Protein AF-A0A944XKQ4-F1 (afdb_monomer_lite)

Foldseek 3Di:
DPDPPDDDPDRQWDADPQAIAGNVVRDGQGQQNVCVVVVHDGPVVVVVVVPDPPPPPPDQQFAFLLLLLLCLQFPNLLLSLLRRQCSNVPNAAFDKDFLVRSQVSCVVLQHHSVSSVQNVLQLCLHHPPPDDGPDPLSNQLSVLSCVFAFPQDPPPPPPDDDPDDDRTTMTTHGGSVSSCVSSVHPDGDGDDQDSNLSNDSLSVLLSSLLVVCVVPPDDDDLCVSQSSSNHHSVSNVVSCVVNVPDDDDDDDDDDDDPVNVVPPDPDCPPLDPDPDFDQDPVRDTDDHDDDPPVVVLPPLDDPPDPDDDDDDDDDDDDPVSVLVSVLVVVVVVPDDPVVSVVSSVVVVVVVVVD

Structure (mmCIF, N/CA/C/O backbone):
data_AF-A0A944XKQ4-F1
#
_entry.id   AF-A0A944XKQ4-F1
#
loop_
_atom_site.group_PDB
_atom_site.id
_atom_site.type_symbol
_atom_site.label_atom_id
_atom_site.label_alt_id
_atom_site.label_comp_id
_atom_site.label_asym_id
_atom_site.label_entity_id
_atom_site.label_seq_id
_atom_site.pdbx_PDB_ins_code
_atom_site.Cartn_x
_atom_site.Cartn_y
_atom_site.Cartn_z
_atom_site.occupancy
_atom_site.B_iso_or_equiv
_atom_site.auth_seq_id
_atom_site.auth_comp_id
_atom_site.auth_asym_id
_atom_site.auth_atom_id
_atom_site.pdbx_PDB_model_num
ATOM 1 N N . MET A 1 1 ? 2.747 -20.332 40.626 1.00 77.06 1 MET A N 1
ATOM 2 C CA . MET A 1 1 ? 3.403 -21.456 39.910 1.00 77.06 1 MET A CA 1
ATOM 3 C C . MET A 1 1 ? 4.192 -22.291 40.906 1.00 77.06 1 MET A C 1
ATOM 5 O O . MET A 1 1 ? 4.400 -21.811 42.014 1.00 77.06 1 MET A O 1
ATOM 9 N N . LEU A 1 2 ? 4.541 -23.536 40.576 1.00 84.69 2 LEU A N 1
ATOM 10 C CA . LEU A 1 2 ? 5.411 -24.353 41.435 1.00 84.69 2 LEU A CA 1
ATOM 11 C C . LEU A 1 2 ? 6.843 -23.809 41.364 1.00 84.69 2 LEU A C 1
ATOM 13 O O . LEU A 1 2 ? 7.237 -23.276 40.321 1.00 84.69 2 LEU A O 1
ATOM 17 N N . CYS A 1 3 ? 7.592 -23.895 42.460 1.00 81.56 3 CYS A N 1
ATOM 18 C CA . CYS A 1 3 ? 9.012 -23.586 42.425 1.00 81.56 3 CYS A CA 1
ATOM 19 C C . CYS A 1 3 ? 9.760 -24.706 41.692 1.00 81.56 3 CYS A C 1
ATOM 21 O O . CYS A 1 3 ? 9.413 -25.874 41.813 1.00 81.56 3 CYS A O 1
ATOM 23 N N . VAL A 1 4 ? 10.789 -24.354 40.922 1.00 82.25 4 VAL A N 1
ATOM 24 C CA . VAL A 1 4 ? 11.604 -25.330 40.172 1.00 82.25 4 VAL A CA 1
ATOM 25 C C . VAL A 1 4 ? 12.734 -25.905 41.043 1.00 82.25 4 VAL A C 1
ATOM 27 O O . VAL A 1 4 ? 13.377 -26.879 40.674 1.00 82.25 4 VAL A O 1
ATOM 30 N N . PHE A 1 5 ? 12.972 -25.311 42.216 1.00 82.56 5 PHE A N 1
ATOM 31 C CA . PHE A 1 5 ? 14.119 -25.612 43.078 1.00 82.56 5 PHE A CA 1
ATOM 32 C C . PHE A 1 5 ? 13.788 -26.459 44.306 1.00 82.56 5 PHE A C 1
ATOM 34 O O . PHE A 1 5 ? 14.680 -26.789 45.083 1.00 82.56 5 PHE A O 1
ATOM 41 N N . HIS A 1 6 ? 12.521 -26.810 44.496 1.00 80.25 6 HIS A N 1
ATOM 42 C CA . HIS A 1 6 ? 12.088 -27.781 45.490 1.00 80.25 6 HIS A CA 1
ATOM 43 C C . HIS A 1 6 ? 10.754 -28.382 45.067 1.00 80.25 6 HIS A C 1
ATOM 45 O O . HIS A 1 6 ? 9.985 -27.753 44.340 1.00 80.25 6 HIS A O 1
ATOM 51 N N . ASP A 1 7 ? 10.479 -29.591 45.543 1.00 78.50 7 ASP A N 1
ATOM 52 C CA . ASP A 1 7 ? 9.210 -30.246 45.268 1.00 78.50 7 ASP A CA 1
ATOM 53 C C . ASP A 1 7 ? 8.077 -29.550 46.017 1.00 78.50 7 ASP A C 1
ATOM 55 O O . ASP A 1 7 ? 8.027 -29.515 47.248 1.00 78.50 7 ASP A O 1
ATOM 59 N N . ASP A 1 8 ? 7.149 -29.001 45.239 1.00 77.56 8 ASP A N 1
ATOM 60 C CA . ASP A 1 8 ? 5.943 -28.367 45.733 1.00 77.56 8 ASP A CA 1
ATOM 61 C C . ASP A 1 8 ? 4.698 -29.112 45.274 1.00 77.56 8 ASP A C 1
ATOM 63 O O . ASP A 1 8 ? 4.504 -29.402 44.095 1.00 77.56 8 ASP A O 1
ATOM 67 N N . HIS A 1 9 ? 3.771 -29.307 46.207 1.00 76.88 9 HIS A N 1
ATOM 68 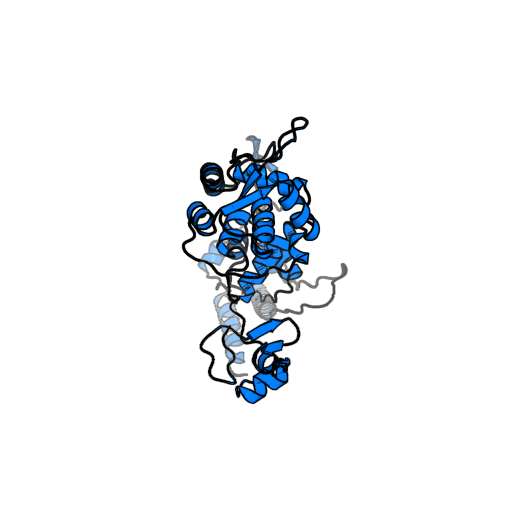C CA . HIS A 1 9 ? 2.425 -29.794 45.901 1.00 76.88 9 HIS A CA 1
ATOM 69 C C . HIS A 1 9 ? 1.413 -28.656 45.694 1.00 76.88 9 HIS A C 1
ATOM 71 O O . HIS A 1 9 ? 0.258 -28.908 45.347 1.00 76.88 9 HIS A O 1
ATOM 77 N N . ARG A 1 10 ? 1.810 -27.396 45.931 1.00 79.44 10 ARG A N 1
ATOM 78 C CA . ARG A 1 10 ? 0.966 -26.202 45.766 1.00 79.44 10 ARG A CA 1
ATOM 79 C C . ARG A 1 10 ? 1.769 -25.034 45.188 1.00 79.44 10 ARG A C 1
ATOM 81 O O . ARG A 1 10 ? 2.961 -24.941 45.456 1.00 79.44 10 ARG A O 1
ATOM 88 N N . PRO A 1 11 ? 1.142 -24.116 44.430 1.00 83.69 11 PRO A N 1
ATOM 89 C CA . PRO A 1 11 ? 1.844 -22.983 43.837 1.00 83.69 11 PRO A CA 1
ATOM 90 C C . PRO A 1 11 ? 2.462 -22.084 44.916 1.00 83.69 11 PRO A C 1
ATOM 92 O O . PRO A 1 11 ? 1.739 -21.447 45.677 1.00 83.69 11 PRO A O 1
ATOM 95 N N . SER A 1 12 ? 3.788 -22.022 44.952 1.00 86.19 12 SER A N 1
ATOM 96 C CA . SER A 1 12 ? 4.588 -21.311 45.956 1.00 86.19 12 SER A CA 1
ATOM 97 C C . SER A 1 12 ? 5.411 -20.162 45.369 1.00 86.19 12 SER A C 1
ATOM 99 O O . SER A 1 12 ? 5.961 -19.359 46.115 1.00 86.19 12 SER A O 1
ATOM 101 N N . ALA A 1 13 ? 5.517 -20.075 44.042 1.00 86.81 13 ALA A N 1
ATOM 102 C CA . ALA A 1 13 ? 6.374 -19.120 43.358 1.00 86.81 13 ALA A CA 1
ATOM 103 C C . ALA A 1 13 ? 5.573 -18.126 42.505 1.00 86.81 13 ALA A C 1
ATOM 105 O O . ALA A 1 13 ? 4.540 -18.470 41.910 1.00 86.81 13 ALA A O 1
ATOM 106 N N . ALA A 1 14 ? 6.087 -16.900 42.432 1.00 85.44 14 ALA A N 1
ATOM 107 C CA . ALA A 1 14 ? 5.554 -15.778 41.675 1.00 85.44 14 ALA A CA 1
ATOM 108 C C . ALA A 1 14 ? 6.638 -15.183 40.765 1.00 85.44 14 ALA A C 1
ATOM 110 O O . ALA A 1 14 ? 7.785 -15.011 41.174 1.00 85.44 14 ALA A O 1
ATOM 111 N N . LEU A 1 15 ? 6.268 -14.848 39.529 1.00 85.81 15 LEU A N 1
ATOM 112 C CA . LEU A 1 15 ? 7.143 -14.141 38.595 1.00 85.81 15 LEU A CA 1
ATOM 113 C C . LEU A 1 15 ? 6.900 -12.639 38.693 1.00 85.81 15 LEU A C 1
ATOM 115 O O . LEU A 1 15 ? 5.759 -12.183 38.630 1.00 85.81 15 LEU A O 1
ATOM 119 N N . GLY A 1 16 ? 7.980 -11.877 38.806 1.00 78.31 16 GLY A N 1
ATOM 120 C CA . GLY A 1 16 ? 7.970 -10.421 38.771 1.00 78.31 16 GLY A CA 1
ATOM 121 C C . GLY A 1 16 ? 9.004 -9.875 37.792 1.00 78.31 16 GLY A C 1
ATOM 122 O O . GLY A 1 16 ? 9.788 -10.613 37.201 1.00 78.31 16 GLY A O 1
ATOM 123 N N . GLN A 1 17 ? 9.047 -8.549 37.645 1.00 74.06 17 GLN A N 1
ATOM 124 C CA . GLN A 1 17 ? 10.001 -7.889 36.742 1.00 74.06 17 GLN A CA 1
ATOM 125 C C . GLN A 1 17 ? 11.467 -8.195 37.087 1.00 74.06 17 GLN A C 1
ATOM 127 O O . GLN A 1 17 ? 12.302 -8.271 36.191 1.00 74.06 17 GLN A O 1
ATOM 132 N N . ALA A 1 18 ? 11.777 -8.407 38.368 1.00 72.75 18 ALA A N 1
ATOM 133 C CA . ALA A 1 18 ? 13.134 -8.676 38.837 1.00 72.75 18 ALA A CA 1
ATOM 134 C C . ALA A 1 18 ? 13.543 -10.164 38.789 1.00 72.75 18 ALA A C 1
ATOM 136 O O . ALA A 1 18 ? 14.731 -10.448 38.941 1.00 72.75 18 ALA A O 1
ATOM 137 N N . GLY A 1 19 ? 12.601 -11.098 38.590 1.00 84.06 19 GLY A N 1
ATOM 138 C CA . GLY A 1 19 ? 12.876 -12.537 38.609 1.00 84.06 19 GLY A CA 1
ATOM 139 C C . GLY A 1 19 ? 11.752 -13.392 39.204 1.00 84.06 19 GLY A C 1
ATOM 140 O O . GLY A 1 19 ? 10.603 -12.955 39.304 1.00 84.06 19 GLY A O 1
ATOM 141 N N . LEU A 1 20 ? 12.097 -14.614 39.613 1.00 86.50 20 LEU A N 1
ATOM 142 C CA . LEU A 1 20 ? 11.207 -15.555 40.297 1.00 86.50 20 LEU A CA 1
ATOM 143 C C . LEU A 1 20 ? 11.358 -15.393 41.813 1.00 86.50 20 LEU A C 1
ATOM 145 O O . LEU A 1 20 ? 12.440 -15.600 42.355 1.00 86.50 20 LEU A O 1
ATOM 149 N N . TYR A 1 21 ? 10.273 -15.078 42.510 1.00 88.38 21 TYR A N 1
ATOM 150 C CA . TYR A 1 21 ? 10.224 -15.117 43.967 1.00 88.38 21 TYR A CA 1
ATOM 151 C C . TYR A 1 21 ? 9.518 -16.385 44.440 1.00 88.38 21 TYR A C 1
ATOM 153 O O . TYR A 1 21 ? 8.393 -16.650 44.018 1.00 88.38 21 TYR A O 1
ATOM 161 N N . CYS A 1 22 ? 10.150 -17.153 45.326 1.00 89.31 22 CYS A N 1
ATOM 162 C CA . CYS A 1 22 ? 9.506 -18.286 45.983 1.00 89.31 22 CYS A CA 1
ATOM 163 C C . CYS A 1 22 ? 9.104 -17.924 47.417 1.00 89.31 22 CYS A C 1
ATOM 165 O O . CYS A 1 22 ? 9.955 -17.614 48.250 1.00 89.31 22 CYS A O 1
ATOM 167 N N . HIS A 1 23 ? 7.809 -18.025 47.719 1.00 83.75 23 HIS A N 1
ATOM 168 C CA . HIS A 1 23 ? 7.244 -17.786 49.046 1.00 83.75 23 HIS A CA 1
ATOM 169 C C . HIS A 1 23 ? 7.627 -18.873 50.061 1.00 83.75 23 HIS A C 1
ATOM 171 O O . HIS A 1 23 ? 7.675 -18.585 51.253 1.00 83.75 23 HIS A O 1
ATOM 177 N N . THR A 1 24 ? 7.920 -20.097 49.609 1.00 85.31 24 THR A N 1
ATOM 178 C CA . THR A 1 24 ? 8.339 -21.207 50.483 1.00 85.31 24 THR A CA 1
ATOM 179 C C . THR A 1 24 ? 9.824 -21.118 50.835 1.00 85.31 24 THR A C 1
ATOM 181 O O . THR A 1 24 ? 10.188 -21.279 51.995 1.00 85.31 24 THR A O 1
ATOM 184 N N . CYS A 1 25 ? 10.691 -20.815 49.864 1.00 81.75 25 CYS A N 1
ATOM 185 C CA . CYS A 1 25 ? 12.125 -20.638 50.119 1.00 81.75 25 CYS A CA 1
ATOM 186 C C . CYS A 1 25 ? 12.474 -19.265 50.701 1.00 81.75 25 CYS A C 1
ATOM 188 O O . CYS A 1 25 ? 13.555 -19.102 51.257 1.00 81.75 25 CYS A O 1
ATOM 190 N N . GLY A 1 26 ? 11.617 -18.258 50.512 1.00 84.75 26 GLY A N 1
ATOM 191 C CA . GLY A 1 26 ? 11.920 -16.866 50.851 1.00 84.75 26 GLY A CA 1
ATOM 192 C C . GLY A 1 26 ? 13.012 -16.238 49.975 1.00 84.75 26 GLY A C 1
ATOM 193 O O . GLY A 1 26 ? 13.546 -15.189 50.330 1.00 84.75 26 GLY A O 1
ATOM 194 N N . ILE A 1 27 ? 13.352 -16.862 48.842 1.00 83.94 27 ILE A N 1
ATOM 195 C CA . ILE A 1 27 ? 14.446 -16.452 47.954 1.00 83.94 27 ILE A CA 1
ATOM 196 C C . ILE A 1 27 ? 13.876 -15.820 46.682 1.00 83.94 27 ILE A C 1
ATOM 198 O O . ILE A 1 27 ? 12.942 -16.343 46.067 1.00 83.94 27 ILE A O 1
ATOM 202 N N . THR A 1 28 ? 14.482 -14.705 46.271 1.00 86.12 28 THR A N 1
ATOM 203 C CA . THR A 1 28 ? 14.279 -14.102 44.950 1.00 86.12 28 THR A CA 1
ATOM 204 C C . THR A 1 28 ? 15.421 -14.511 44.030 1.00 86.12 28 THR A C 1
ATOM 206 O O . THR A 1 28 ? 16.549 -14.051 44.199 1.00 86.12 28 THR A O 1
ATOM 209 N N . TYR A 1 29 ? 15.122 -15.328 43.028 1.00 85.69 29 TYR A N 1
ATOM 210 C CA . TYR A 1 29 ? 16.043 -15.679 41.955 1.00 85.69 29 TYR A CA 1
ATOM 211 C C . TYR A 1 29 ? 15.964 -14.608 40.872 1.00 85.69 29 TYR A C 1
ATOM 213 O O . TYR A 1 29 ? 14.936 -14.477 40.201 1.00 85.69 29 TYR A O 1
ATOM 221 N N . LYS A 1 30 ? 17.030 -13.822 40.694 1.00 86.81 30 LYS A N 1
ATOM 222 C CA . LYS A 1 30 ? 17.108 -12.868 39.578 1.00 86.81 30 LYS A CA 1
ATOM 223 C C . LYS A 1 30 ? 17.194 -13.629 38.260 1.00 86.81 30 LYS A C 1
ATOM 225 O O . LYS A 1 30 ? 17.668 -14.756 38.231 1.00 86.81 30 LYS A O 1
ATOM 230 N N . TRP A 1 31 ? 16.787 -13.008 37.155 1.00 81.12 31 TRP A N 1
ATOM 231 C CA . TRP A 1 31 ? 16.760 -13.672 35.844 1.00 81.12 31 TRP A CA 1
ATOM 232 C C . TRP A 1 31 ? 18.092 -14.305 35.418 1.00 81.12 31 TRP A C 1
ATOM 234 O O . TRP A 1 31 ? 18.081 -15.395 34.855 1.00 81.12 31 TRP A O 1
ATOM 244 N N . ASN A 1 32 ? 19.223 -13.661 35.724 1.00 81.69 32 ASN A N 1
ATOM 245 C CA . ASN A 1 32 ? 20.547 -14.209 35.416 1.00 81.69 32 ASN A CA 1
ATOM 246 C C . ASN A 1 32 ? 20.868 -15.435 36.288 1.00 81.69 32 ASN A C 1
ATOM 248 O O . ASN A 1 32 ? 21.196 -16.489 35.751 1.00 81.69 32 ASN A O 1
ATOM 252 N N . ASP A 1 33 ? 20.684 -15.328 37.604 1.00 81.19 33 ASP A N 1
ATOM 253 C CA . ASP A 1 33 ? 20.930 -16.424 38.554 1.00 81.19 33 ASP A CA 1
ATOM 254 C C . ASP A 1 33 ? 20.004 -17.625 38.268 1.00 81.19 33 ASP A C 1
ATOM 256 O O . ASP A 1 33 ? 20.416 -18.782 38.325 1.00 81.19 33 ASP A O 1
ATOM 260 N N . LEU A 1 34 ? 18.750 -17.344 37.893 1.00 82.44 34 LEU A N 1
ATOM 261 C CA . LEU A 1 34 ? 17.762 -18.332 37.463 1.00 82.44 34 LEU A CA 1
ATOM 262 C C . LEU A 1 34 ? 18.205 -19.039 36.174 1.00 82.44 34 LEU A C 1
ATOM 264 O O . LEU A 1 34 ? 18.083 -20.256 36.081 1.00 82.44 34 LEU A O 1
ATOM 268 N N . SER A 1 35 ? 18.719 -18.295 35.186 1.00 80.19 35 SER A N 1
ATOM 269 C CA . SER A 1 35 ? 19.218 -18.890 33.941 1.00 80.19 35 SER A CA 1
ATOM 270 C C . SER A 1 35 ? 20.411 -19.811 34.185 1.00 80.19 35 SER A C 1
ATOM 272 O O . SER A 1 35 ? 20.425 -20.922 33.666 1.00 80.19 35 SER A O 1
ATOM 274 N N . GLU A 1 36 ? 21.345 -19.413 35.050 1.00 80.75 36 GLU A N 1
ATOM 275 C CA . GLU A 1 36 ? 22.524 -20.210 35.389 1.00 80.75 36 GLU A CA 1
ATOM 276 C C . GLU A 1 36 ? 22.141 -21.517 36.098 1.00 80.75 36 GLU A C 1
ATOM 278 O O . GLU A 1 36 ? 22.582 -22.593 35.697 1.00 80.75 36 GLU A O 1
ATOM 283 N N . GLN A 1 37 ? 21.245 -21.453 37.089 1.00 80.12 37 GLN A N 1
ATOM 284 C CA . GLN A 1 37 ? 20.792 -22.643 37.817 1.00 80.12 37 GLN A CA 1
ATOM 285 C C . GLN A 1 37 ? 19.972 -23.614 36.957 1.00 80.12 37 GLN A C 1
ATOM 287 O O . GLN A 1 37 ? 19.960 -24.812 37.232 1.00 80.12 37 GLN A O 1
ATOM 292 N N . LEU A 1 38 ? 19.296 -23.117 35.918 1.00 81.94 38 LEU A N 1
ATOM 293 C CA . LEU A 1 38 ? 18.542 -23.936 34.965 1.00 81.94 38 LEU A CA 1
ATOM 294 C C . LEU A 1 38 ? 19.379 -24.384 33.754 1.00 81.94 38 LEU A C 1
ATOM 296 O O . LEU A 1 38 ? 18.853 -25.076 32.883 1.00 81.94 38 LEU A O 1
ATOM 300 N N . GLY A 1 39 ? 20.657 -23.996 33.671 1.00 80.12 39 GLY A N 1
ATOM 301 C CA . GLY A 1 39 ? 21.519 -24.296 32.522 1.00 80.12 39 GLY A CA 1
ATOM 302 C C . GLY A 1 39 ? 21.083 -23.606 31.223 1.00 80.12 39 GLY A C 1
ATOM 303 O O . GLY A 1 39 ? 21.363 -24.102 30.132 1.00 80.12 39 GLY A O 1
ATOM 304 N N . LEU A 1 40 ? 20.366 -22.486 31.325 1.00 78.31 40 LEU A N 1
ATOM 305 C CA . LEU A 1 40 ? 19.920 -21.677 30.194 1.00 78.31 40 LEU A CA 1
ATOM 306 C C . LEU A 1 40 ? 20.968 -20.607 29.852 1.00 78.31 40 LEU A C 1
ATOM 308 O O . LEU A 1 40 ? 21.633 -20.091 30.753 1.00 78.31 40 LEU A O 1
ATOM 312 N N . PRO A 1 41 ? 21.105 -20.229 28.566 1.00 74.25 41 PRO A N 1
ATOM 313 C CA . PRO A 1 41 ? 21.973 -19.125 28.182 1.00 74.25 41 PRO A CA 1
ATOM 314 C C . PRO A 1 41 ? 21.526 -17.842 28.883 1.00 74.25 41 PRO A C 1
ATOM 316 O O . PRO A 1 41 ? 20.329 -17.587 29.053 1.00 74.25 41 PRO A O 1
ATOM 319 N N . THR A 1 42 ? 22.494 -17.011 29.262 1.00 71.94 42 THR A N 1
ATOM 320 C CA . THR A 1 42 ? 22.190 -15.716 29.875 1.00 71.94 42 THR A CA 1
ATOM 321 C C . THR A 1 42 ? 21.373 -14.854 28.909 1.00 71.94 42 THR A C 1
ATOM 323 O O . THR A 1 42 ? 21.482 -14.986 27.687 1.00 71.94 42 THR A O 1
ATOM 326 N N . LEU A 1 43 ? 20.585 -13.903 29.425 1.00 64.25 43 LEU A N 1
ATOM 327 C CA . LEU A 1 43 ? 19.819 -12.964 28.587 1.00 64.25 43 LEU A CA 1
ATOM 328 C C . LEU A 1 43 ? 20.698 -12.283 27.522 1.00 64.25 43 LEU A C 1
ATOM 330 O O . LEU A 1 43 ? 20.279 -12.114 26.380 1.00 64.25 43 LEU A O 1
ATOM 334 N N . ALA A 1 44 ? 21.941 -11.939 27.868 1.00 65.88 44 ALA A N 1
ATOM 335 C CA . ALA A 1 44 ? 22.893 -11.335 26.940 1.00 65.88 44 ALA A CA 1
ATOM 336 C C . ALA A 1 44 ? 23.338 -12.294 25.819 1.00 65.88 44 ALA A C 1
ATOM 338 O O . ALA A 1 44 ? 23.536 -11.856 24.687 1.00 65.88 44 ALA A O 1
ATOM 339 N N . GLU A 1 45 ? 23.494 -13.586 26.107 1.00 71.56 45 GLU A N 1
ATOM 340 C CA . GLU A 1 45 ? 23.820 -14.613 25.111 1.00 71.56 45 GLU A CA 1
ATOM 341 C C . GLU A 1 45 ? 22.619 -14.944 24.228 1.00 71.56 45 GLU A C 1
ATOM 343 O O . GLU A 1 45 ? 22.779 -15.040 23.013 1.00 71.56 45 GLU A O 1
ATOM 348 N N . TYR A 1 46 ? 21.418 -15.004 24.806 1.00 66.44 46 TYR A N 1
ATOM 349 C CA . TYR A 1 46 ? 20.162 -15.132 24.067 1.00 66.44 46 TYR A CA 1
ATOM 350 C C . TYR A 1 46 ? 20.000 -13.998 23.040 1.00 66.44 46 TYR A C 1
ATOM 352 O O . TYR A 1 46 ? 19.782 -14.251 21.856 1.00 66.44 46 TYR A O 1
ATOM 360 N N . TYR A 1 47 ? 20.218 -12.741 23.445 1.00 61.25 47 TYR A N 1
ATOM 361 C CA . TYR A 1 47 ? 20.163 -11.603 22.519 1.00 61.25 47 TYR A CA 1
ATOM 362 C C . TYR A 1 47 ? 21.312 -11.574 21.498 1.00 61.25 47 TYR A C 1
ATOM 364 O O . TYR A 1 47 ? 21.134 -11.035 20.407 1.00 61.25 47 TYR A O 1
ATOM 372 N N . LYS A 1 48 ? 22.475 -12.169 21.797 1.00 64.62 48 LYS A N 1
ATOM 373 C CA . LYS A 1 48 ? 23.580 -12.314 20.830 1.00 64.62 48 LYS A CA 1
ATOM 374 C C . LYS A 1 48 ? 23.322 -13.411 19.796 1.00 64.62 48 LYS A C 1
ATOM 376 O O . LYS A 1 48 ? 23.703 -13.245 18.641 1.00 64.62 48 LYS A O 1
ATOM 381 N N . GLN A 1 49 ? 22.657 -14.497 20.186 1.00 60.56 49 GLN A N 1
ATOM 382 C CA . GLN A 1 49 ? 22.221 -15.557 19.270 1.00 60.56 49 GLN A CA 1
ATOM 383 C C . GLN A 1 49 ? 21.099 -15.089 18.324 1.00 60.56 49 GLN A C 1
ATOM 385 O O . GLN A 1 49 ? 20.897 -15.689 17.274 1.00 60.56 49 GLN A O 1
ATOM 390 N N . LEU A 1 50 ? 20.423 -13.983 18.655 1.00 51.38 50 LEU A N 1
ATOM 391 C CA . LEU A 1 50 ? 19.405 -13.326 17.828 1.00 51.38 50 LEU A CA 1
ATOM 392 C C . LEU A 1 50 ? 19.967 -12.334 16.777 1.00 51.38 50 LEU A C 1
ATOM 394 O O . LEU A 1 50 ? 19.189 -11.640 16.121 1.00 51.38 50 LEU A O 1
ATOM 398 N N . ALA A 1 51 ? 21.290 -12.253 16.566 1.00 42.53 51 ALA A N 1
ATOM 399 C CA . ALA A 1 51 ? 21.867 -11.510 15.432 1.00 42.53 51 ALA A CA 1
ATOM 400 C C . ALA A 1 51 ? 21.475 -12.162 14.083 1.00 42.53 51 ALA A C 1
ATOM 402 O O . ALA A 1 51 ? 21.329 -13.379 14.003 1.00 42.53 51 ALA A O 1
ATOM 403 N N . PRO A 1 52 ? 21.240 -11.368 13.023 1.00 46.91 52 PRO A N 1
ATOM 404 C CA . PRO A 1 52 ? 20.014 -11.410 12.245 1.00 46.91 52 PRO A CA 1
ATOM 405 C C . PRO A 1 52 ? 19.973 -12.632 11.325 1.00 46.91 52 PRO A C 1
ATOM 407 O O . PRO A 1 52 ? 20.327 -12.567 10.148 1.00 46.91 52 PRO A O 1
ATOM 410 N N . VAL A 1 53 ? 19.438 -13.740 11.829 1.00 40.59 53 VAL A N 1
ATOM 411 C CA . VAL A 1 53 ? 18.615 -14.585 10.966 1.00 40.59 53 VAL A CA 1
ATOM 412 C C . VAL A 1 53 ? 17.513 -13.662 10.477 1.00 40.59 53 VAL A C 1
ATOM 414 O O . VAL A 1 53 ? 16.834 -13.056 11.302 1.00 40.59 53 VAL A O 1
ATOM 417 N N . VAL A 1 54 ? 17.412 -13.485 9.157 1.00 45.78 54 VAL A N 1
ATOM 418 C CA . VAL A 1 54 ? 16.308 -12.788 8.489 1.00 45.78 54 VAL A CA 1
ATOM 419 C C . VAL A 1 54 ? 15.030 -13.197 9.203 1.00 45.78 54 VAL A C 1
ATOM 421 O O . VAL A 1 54 ? 14.570 -14.332 9.070 1.00 45.78 54 VAL A O 1
ATOM 424 N N . THR A 1 55 ? 14.523 -12.308 10.052 1.00 39.31 55 THR A N 1
ATOM 425 C CA . THR A 1 55 ? 13.340 -12.579 10.840 1.00 39.31 55 THR A CA 1
ATOM 426 C C . THR A 1 55 ? 12.196 -12.568 9.847 1.00 39.31 55 THR A C 1
ATOM 428 O O . THR A 1 55 ? 11.671 -11.523 9.470 1.00 39.31 55 THR A O 1
ATOM 431 N N . VAL A 1 56 ? 11.803 -13.758 9.393 1.00 42.00 56 VAL A N 1
ATOM 432 C CA . VAL A 1 56 ? 10.396 -14.003 9.103 1.00 42.00 56 VAL A CA 1
ATOM 433 C C . VAL A 1 56 ? 9.702 -13.632 10.407 1.00 42.00 56 VAL A C 1
ATOM 435 O O . VAL A 1 56 ? 9.847 -14.346 11.397 1.00 42.00 56 VAL A O 1
ATOM 438 N N . ALA A 1 57 ? 9.132 -12.425 10.454 1.00 39.47 57 ALA A N 1
ATOM 439 C CA . ALA A 1 57 ? 8.557 -11.866 11.666 1.00 39.47 57 ALA A CA 1
ATOM 440 C C . ALA A 1 57 ? 7.603 -12.911 12.272 1.00 39.47 57 ALA A C 1
ATOM 442 O O . ALA A 1 57 ? 6.680 -13.338 11.570 1.00 39.47 57 ALA A O 1
ATOM 443 N N . PRO A 1 58 ? 7.853 -13.383 13.508 1.00 42.16 58 PRO A N 1
ATOM 444 C CA . PRO A 1 58 ? 6.901 -14.234 14.187 1.00 42.16 58 PRO A CA 1
ATOM 445 C C . PRO A 1 58 ? 5.686 -13.359 14.509 1.00 42.16 58 PRO A C 1
ATOM 447 O O . PRO A 1 58 ? 5.834 -12.215 14.937 1.00 42.16 58 PRO A O 1
ATOM 450 N N . ASP A 1 59 ? 4.509 -13.905 14.225 1.00 49.66 59 ASP A N 1
ATOM 451 C CA . ASP A 1 59 ? 3.193 -13.266 14.245 1.00 49.66 59 ASP A CA 1
ATOM 452 C C . ASP A 1 59 ? 2.977 -12.219 13.138 1.00 49.66 59 ASP A C 1
ATOM 454 O O . ASP A 1 59 ? 3.806 -11.368 12.840 1.00 49.66 59 ASP A O 1
ATOM 458 N N . VAL A 1 60 ? 1.843 -12.318 12.444 1.00 54.78 60 VAL A N 1
ATOM 459 C CA . VAL A 1 60 ? 1.543 -11.581 11.209 1.00 54.78 60 VAL A CA 1
ATOM 460 C C . VAL A 1 60 ? 1.427 -10.069 11.474 1.00 54.78 60 VAL A C 1
ATOM 462 O O . VAL A 1 60 ? 0.330 -9.539 11.650 1.00 54.78 60 VAL A O 1
ATOM 465 N N . VAL A 1 61 ? 2.541 -9.332 11.491 1.00 62.38 61 VAL A N 1
ATOM 466 C CA . VAL A 1 61 ? 2.553 -7.874 11.712 1.00 62.38 61 VAL A CA 1
ATOM 467 C C . VAL A 1 61 ? 2.178 -7.149 10.415 1.00 62.38 61 VAL A C 1
ATOM 469 O O . VAL A 1 61 ? 3.030 -6.722 9.638 1.00 62.38 61 VAL A O 1
ATOM 472 N N . GLY A 1 62 ? 0.877 -7.011 10.151 1.00 74.25 62 GLY A N 1
ATOM 473 C CA . GLY A 1 62 ? 0.363 -6.186 9.056 1.00 74.25 62 GLY A CA 1
ATOM 474 C C . GLY A 1 62 ? -0.429 -6.918 7.970 1.00 74.25 62 GLY A C 1
ATOM 475 O O . GLY A 1 62 ? -0.890 -8.049 8.130 1.00 74.25 62 GLY A O 1
ATOM 476 N N . LEU A 1 63 ? -0.603 -6.217 6.846 1.00 86.50 63 LEU A N 1
ATOM 477 C CA . LEU A 1 63 ? -1.176 -6.750 5.609 1.00 86.50 63 LEU A CA 1
ATOM 478 C C . LEU A 1 63 ? -0.075 -7.228 4.667 1.00 86.50 63 LEU A C 1
ATOM 480 O O . LEU A 1 63 ? 1.003 -6.633 4.620 1.00 86.50 63 LEU A O 1
ATOM 484 N N . SER A 1 64 ? -0.387 -8.240 3.862 1.00 89.56 64 SER A N 1
ATOM 485 C CA . SER A 1 64 ? 0.512 -8.704 2.811 1.00 89.56 64 SER A CA 1
ATOM 486 C C . SER A 1 64 ? 0.743 -7.627 1.746 1.00 89.56 64 SER A C 1
ATOM 488 O O . SER A 1 64 ? -0.118 -6.780 1.462 1.00 89.56 64 SER A O 1
ATOM 490 N N . LEU A 1 65 ? 1.916 -7.661 1.118 1.00 90.38 65 LEU A N 1
ATOM 491 C CA . LEU A 1 65 ? 2.282 -6.766 0.026 1.00 90.38 65 LEU A CA 1
ATOM 492 C C . LEU A 1 65 ? 1.314 -6.886 -1.151 1.00 90.38 65 LEU A C 1
ATOM 494 O O . LEU A 1 65 ? 1.017 -5.891 -1.807 1.00 90.38 65 LEU A O 1
ATOM 498 N N . GLU A 1 66 ? 0.802 -8.079 -1.418 1.00 91.75 66 GLU A N 1
ATOM 499 C CA . GLU A 1 66 ? -0.184 -8.393 -2.443 1.00 91.75 66 GLU A CA 1
ATOM 500 C C . GLU A 1 66 ? -1.482 -7.634 -2.171 1.00 91.75 66 GLU A C 1
ATOM 502 O O . GLU A 1 66 ? -1.972 -6.933 -3.061 1.00 91.75 66 GLU A O 1
ATOM 507 N N . SER A 1 67 ? -1.977 -7.668 -0.929 1.00 92.25 67 SER A N 1
ATOM 508 C CA . SER A 1 67 ? -3.196 -6.959 -0.527 1.00 92.25 67 SER A CA 1
ATOM 509 C C . SER A 1 67 ? -3.011 -5.449 -0.622 1.00 92.25 67 SER A C 1
ATOM 511 O O . SER A 1 67 ? -3.849 -4.735 -1.186 1.00 92.25 67 SER A O 1
ATOM 513 N N . LEU A 1 68 ? -1.855 -4.943 -0.187 1.00 93.88 68 LEU A N 1
ATOM 514 C CA . LEU A 1 68 ? -1.512 -3.528 -0.326 1.00 93.88 68 LEU A CA 1
ATOM 515 C C . LEU A 1 68 ? -1.400 -3.107 -1.800 1.00 93.88 68 LEU A C 1
ATOM 517 O O . LEU A 1 68 ? -1.925 -2.058 -2.184 1.00 93.88 68 LEU A O 1
ATOM 521 N N . ASN A 1 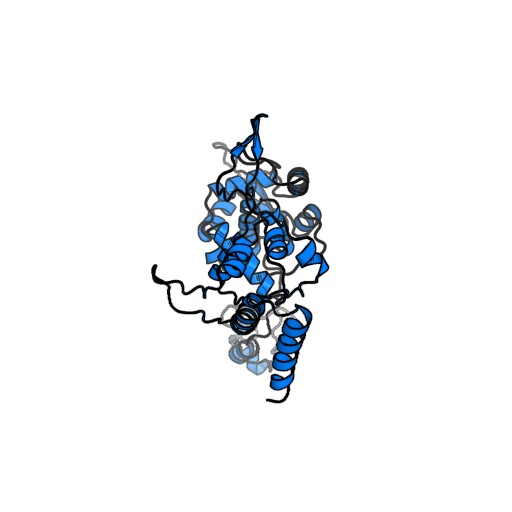69 ? -0.773 -3.922 -2.649 1.00 93.56 69 ASN A N 1
ATOM 522 C CA . ASN A 1 69 ? -0.644 -3.669 -4.084 1.00 93.56 69 ASN A CA 1
ATOM 523 C C . ASN A 1 69 ? -2.002 -3.704 -4.794 1.00 93.56 69 ASN A C 1
ATOM 525 O O . ASN A 1 69 ? -2.274 -2.832 -5.625 1.00 93.56 69 ASN A O 1
ATOM 529 N N . ALA A 1 70 ? -2.885 -4.645 -4.455 1.00 93.31 70 ALA A N 1
ATOM 530 C CA . ALA A 1 70 ? -4.231 -4.741 -5.016 1.00 93.31 70 ALA A CA 1
ATOM 531 C C . ALA A 1 70 ? -5.070 -3.493 -4.686 1.00 93.31 70 ALA A C 1
ATOM 533 O O . ALA A 1 70 ? -5.663 -2.877 -5.580 1.00 93.31 70 ALA A O 1
ATOM 534 N N . LEU A 1 71 ? -5.033 -3.036 -3.431 1.00 93.69 71 LEU A N 1
ATOM 535 C CA . LEU A 1 71 ? -5.697 -1.802 -3.008 1.00 93.69 71 LEU A CA 1
ATOM 536 C C . LEU A 1 71 ? -5.116 -0.572 -3.718 1.00 93.69 71 LEU A C 1
ATOM 538 O O . LEU A 1 71 ? -5.842 0.268 -4.258 1.00 93.69 71 LEU A O 1
ATOM 542 N N . VAL A 1 72 ? -3.788 -0.449 -3.746 1.00 94.31 72 VAL A N 1
ATOM 543 C CA . VAL A 1 72 ? -3.098 0.701 -4.340 1.00 94.31 72 VAL A CA 1
ATOM 544 C C . VAL A 1 72 ? -3.307 0.771 -5.850 1.00 94.31 72 VAL A C 1
ATOM 546 O O . VAL A 1 72 ? -3.570 1.861 -6.377 1.00 94.31 72 VAL A O 1
ATOM 549 N N . SER A 1 73 ? -3.218 -0.362 -6.545 1.00 92.75 73 SER A N 1
ATOM 550 C CA . SER A 1 73 ? -3.388 -0.442 -7.995 1.00 92.75 73 SER A CA 1
ATOM 551 C C . SER A 1 73 ? -4.800 -0.058 -8.430 1.00 92.75 73 SER A C 1
ATOM 553 O O . SER A 1 73 ? -4.945 0.676 -9.416 1.00 92.75 73 SER A O 1
ATOM 555 N N . SER A 1 74 ? -5.796 -0.426 -7.619 1.00 91.75 74 SER A N 1
ATOM 556 C CA . SER A 1 74 ? -7.219 -0.085 -7.762 1.00 91.75 74 SER A CA 1
ATOM 557 C C . SER A 1 74 ? -7.557 1.359 -7.364 1.00 91.75 74 SER A C 1
ATOM 559 O O . SER A 1 74 ? -8.651 1.848 -7.627 1.00 91.75 74 SER A O 1
ATOM 561 N N . GLY A 1 75 ? -6.598 2.100 -6.796 1.00 91.12 75 GLY A N 1
ATOM 562 C CA . GLY A 1 75 ? -6.762 3.508 -6.422 1.00 91.12 75 GLY A CA 1
ATOM 563 C C . GLY A 1 75 ? -7.172 3.745 -4.964 1.00 91.12 75 GLY A C 1
ATOM 564 O O . GLY A 1 75 ? -7.280 4.902 -4.552 1.00 91.12 75 GLY A O 1
ATOM 565 N N . PHE A 1 76 ? -7.293 2.693 -4.154 1.00 93.19 76 PHE A N 1
ATOM 566 C CA . PHE A 1 76 ? -7.651 2.734 -2.731 1.00 93.19 76 PHE A CA 1
ATOM 567 C C . PHE A 1 76 ? -6.436 2.948 -1.823 1.00 93.19 76 PHE A C 1
ATOM 569 O O . PHE A 1 76 ? -6.296 2.352 -0.761 1.00 93.19 76 PHE A O 1
ATOM 576 N N . THR A 1 77 ? -5.525 3.840 -2.217 1.00 94.12 77 THR A N 1
ATOM 577 C CA . THR A 1 77 ? -4.278 4.088 -1.470 1.00 94.12 77 THR A CA 1
ATOM 578 C C . THR A 1 77 ? -4.517 4.683 -0.081 1.00 94.12 77 THR A C 1
ATOM 580 O O . THR A 1 77 ? -3.704 4.478 0.813 1.00 94.12 77 THR A O 1
ATOM 583 N N . SER A 1 78 ? -5.613 5.422 0.119 1.00 94.12 78 SER A N 1
ATOM 584 C CA . SER A 1 78 ? -6.008 5.885 1.456 1.00 94.12 78 SER A CA 1
ATOM 585 C C . SER A 1 78 ? -6.372 4.712 2.361 1.00 94.12 78 SER A C 1
ATOM 587 O O . SER A 1 78 ? -5.874 4.655 3.478 1.00 94.12 78 SER A O 1
ATOM 589 N N . LEU A 1 79 ? -7.171 3.769 1.852 1.00 93.75 79 LEU A N 1
ATOM 590 C CA . LEU A 1 79 ? -7.566 2.571 2.586 1.00 93.75 79 LEU A CA 1
ATOM 591 C C . LEU A 1 79 ? -6.355 1.689 2.902 1.00 93.75 79 LEU A C 1
ATOM 593 O O . LEU A 1 79 ? -6.157 1.344 4.057 1.00 93.75 79 LEU A O 1
ATOM 597 N N . ALA A 1 80 ? -5.492 1.434 1.913 1.00 94.38 80 ALA A N 1
ATOM 598 C CA . ALA A 1 80 ? -4.268 0.653 2.104 1.00 94.38 80 ALA A CA 1
ATOM 599 C C . ALA A 1 80 ? -3.378 1.213 3.224 1.00 94.38 80 ALA A C 1
ATOM 601 O O . ALA A 1 80 ? -2.899 0.461 4.061 1.00 94.38 80 ALA A O 1
ATOM 602 N N . ARG A 1 81 ? -3.182 2.539 3.263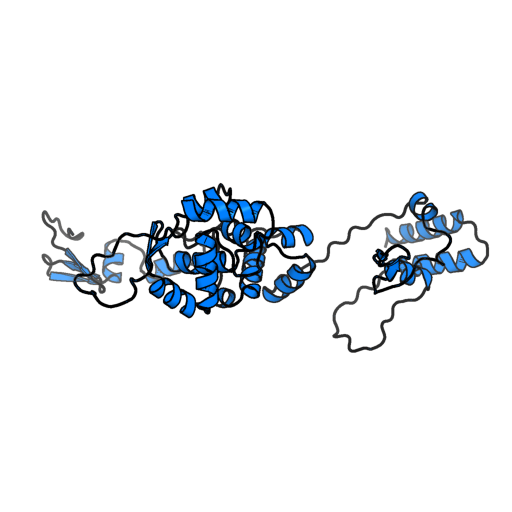 1.00 94.12 81 ARG A N 1
ATOM 603 C CA . ARG A 1 81 ? -2.366 3.197 4.297 1.00 94.12 81 ARG A CA 1
ATOM 604 C C . ARG A 1 81 ? -2.994 3.110 5.683 1.00 94.12 81 ARG A C 1
ATOM 606 O O . ARG A 1 81 ? -2.271 2.890 6.643 1.00 94.12 81 ARG A O 1
ATOM 613 N N . VAL A 1 82 ? -4.308 3.323 5.776 1.00 93.69 82 VAL A N 1
ATOM 614 C CA . VAL A 1 82 ? -5.027 3.242 7.053 1.00 93.69 82 VAL A CA 1
ATOM 615 C C . VAL A 1 82 ? -4.968 1.816 7.576 1.00 93.69 82 VAL A C 1
ATOM 617 O O . VAL A 1 82 ? -4.452 1.619 8.664 1.00 93.69 82 VAL A O 1
ATOM 620 N N . LEU A 1 83 ? -5.387 0.825 6.783 1.00 92.38 83 LEU A N 1
ATOM 621 C CA . LEU A 1 83 ? -5.349 -0.576 7.204 1.00 92.38 83 LEU A CA 1
ATOM 622 C C . LEU A 1 83 ? -3.933 -1.011 7.583 1.00 92.38 83 LEU A C 1
ATOM 624 O O . LEU A 1 83 ? -3.758 -1.611 8.634 1.00 92.38 83 LEU A O 1
ATOM 628 N N . TYR A 1 84 ? -2.925 -0.647 6.782 1.00 92.31 84 TYR A N 1
ATOM 629 C CA . TYR A 1 84 ? -1.532 -0.935 7.115 1.00 92.31 84 TYR A CA 1
ATOM 630 C C . TYR A 1 84 ? -1.169 -0.436 8.519 1.00 92.31 84 TYR A C 1
ATOM 632 O O . TYR A 1 84 ? -0.654 -1.218 9.304 1.00 92.31 84 TYR A O 1
ATOM 640 N N . VAL A 1 85 ? -1.491 0.824 8.845 1.00 91.00 85 VAL A N 1
ATOM 641 C CA . VAL A 1 85 ? -1.236 1.394 10.177 1.00 91.00 85 VAL A CA 1
ATOM 642 C C . VAL A 1 85 ? -1.971 0.631 11.269 1.00 91.00 85 VAL A C 1
ATOM 644 O O . VAL A 1 85 ? -1.372 0.360 12.302 1.00 91.00 85 VAL A O 1
ATOM 647 N N . LEU A 1 86 ? -3.244 0.288 11.068 1.00 89.62 86 LEU A N 1
ATOM 648 C CA . LEU A 1 86 ? -4.018 -0.409 12.096 1.00 89.62 86 LEU A CA 1
ATOM 649 C C . LEU A 1 86 ? -3.382 -1.769 12.419 1.00 89.62 86 LEU A C 1
ATOM 651 O O . LEU A 1 86 ? -2.993 -2.008 13.559 1.00 89.62 86 LEU A O 1
ATOM 655 N N . TYR A 1 87 ? -3.153 -2.612 11.409 1.00 88.62 87 TYR A N 1
ATOM 656 C CA . TYR A 1 87 ? -2.562 -3.935 11.636 1.00 88.62 87 TYR A CA 1
ATOM 657 C C . TYR A 1 87 ? -1.094 -3.875 12.075 1.00 88.62 87 TYR A C 1
ATOM 659 O O . TYR A 1 87 ? -0.671 -4.698 12.881 1.00 88.62 87 TYR A O 1
ATOM 667 N N . SER A 1 88 ? -0.299 -2.912 11.590 1.00 85.69 88 SER A N 1
ATOM 668 C CA . SER A 1 88 ? 1.103 -2.778 12.016 1.00 85.69 88 SER A CA 1
ATOM 669 C C . SER A 1 88 ? 1.246 -2.303 13.463 1.00 85.69 88 SER A C 1
ATOM 671 O O . SER A 1 88 ? 2.312 -2.462 14.043 1.00 85.69 88 SER A O 1
ATOM 673 N N . ASN A 1 89 ? 0.198 -1.704 14.040 1.00 85.38 89 ASN A N 1
ATOM 674 C CA . ASN A 1 89 ? 0.133 -1.333 15.457 1.00 85.38 89 ASN A CA 1
ATOM 675 C C . ASN A 1 89 ? -0.519 -2.428 16.320 1.00 85.38 89 ASN A C 1
ATOM 677 O O . ASN A 1 89 ? -0.948 -2.152 17.437 1.00 85.38 89 ASN A O 1
ATOM 681 N N . GLY A 1 90 ? -0.608 -3.659 15.806 1.00 83.88 90 GLY A N 1
ATOM 682 C CA . GLY A 1 90 ? -1.089 -4.815 16.561 1.00 83.88 90 GLY A CA 1
ATOM 683 C C . GLY A 1 90 ? -2.604 -4.870 16.738 1.00 83.88 90 GLY A C 1
ATOM 684 O O . GLY A 1 90 ? -3.073 -5.572 17.624 1.00 83.88 90 GLY A O 1
ATOM 685 N N . TRP A 1 91 ? -3.379 -4.136 15.932 1.00 86.25 91 TRP A N 1
ATOM 686 C CA . TRP A 1 91 ? -4.835 -4.249 15.990 1.00 86.25 91 TRP A CA 1
ATOM 687 C C . TRP A 1 91 ? -5.276 -5.601 15.428 1.00 86.25 91 TRP A C 1
ATOM 689 O O . TRP A 1 91 ? -4.768 -6.059 14.397 1.00 86.25 91 TRP A O 1
ATOM 699 N N . GLU A 1 92 ? -6.216 -6.229 16.126 1.00 83.56 92 GLU A N 1
ATOM 700 C CA . GLU A 1 92 ? -6.625 -7.608 15.877 1.00 83.56 92 GLU A CA 1
ATOM 701 C C . GLU A 1 92 ? -7.735 -7.706 14.826 1.00 83.56 92 GLU A C 1
ATOM 703 O O . GLU A 1 92 ? -8.549 -6.798 14.630 1.00 83.56 92 GLU A O 1
ATOM 708 N N . ASP A 1 93 ? -7.780 -8.852 14.152 1.00 85.50 93 ASP A N 1
ATOM 709 C CA . ASP A 1 93 ? -8.828 -9.184 13.194 1.00 85.50 93 ASP A CA 1
ATOM 710 C C . ASP A 1 93 ? -10.201 -9.143 13.878 1.00 85.50 93 ASP A C 1
ATOM 712 O O . ASP A 1 93 ? -10.406 -9.726 14.939 1.00 85.50 93 ASP A O 1
ATOM 716 N N . GLY A 1 94 ? -11.167 -8.441 13.283 1.00 81.94 94 GLY A N 1
ATOM 717 C CA . GLY A 1 94 ? -12.501 -8.312 13.872 1.00 81.94 94 GLY A CA 1
ATOM 718 C C . GLY A 1 94 ? -12.606 -7.331 15.044 1.00 81.94 94 GLY A C 1
ATOM 719 O O . GLY A 1 94 ? -13.711 -7.131 15.546 1.00 81.94 94 GLY A O 1
ATOM 720 N N . GLN A 1 95 ? -11.517 -6.676 15.461 1.00 83.75 95 GLN A N 1
ATOM 721 C CA . GLN A 1 95 ? -11.549 -5.735 16.577 1.00 83.75 95 GLN A CA 1
ATOM 722 C C . GLN A 1 95 ? -12.523 -4.575 16.318 1.00 83.75 95 GLN A C 1
ATOM 724 O O . GLN A 1 95 ? -12.546 -3.964 15.245 1.00 83.75 95 GLN A O 1
ATOM 729 N N . ILE A 1 96 ? -13.317 -4.242 17.336 1.00 83.81 96 ILE A N 1
ATOM 730 C CA . ILE A 1 96 ? -14.256 -3.122 17.309 1.00 83.81 96 ILE A CA 1
ATOM 731 C C . ILE A 1 96 ? -13.536 -1.839 17.733 1.00 83.81 96 ILE A C 1
ATOM 733 O O . ILE A 1 96 ? -13.023 -1.731 18.847 1.00 83.81 96 ILE A O 1
ATOM 737 N N . VAL A 1 97 ? -13.527 -0.847 16.847 1.00 84.88 97 VAL A N 1
ATOM 738 C CA . VAL A 1 97 ? -12.708 0.365 16.960 1.00 84.88 97 VAL A CA 1
ATOM 739 C C . VAL A 1 97 ? -13.533 1.612 16.670 1.00 84.88 97 VAL A C 1
ATOM 741 O O . VAL A 1 97 ? -14.455 1.595 15.849 1.00 84.88 97 VAL A O 1
ATOM 744 N N . THR A 1 98 ? -13.224 2.721 17.339 1.00 86.94 98 THR A N 1
ATOM 745 C CA . THR A 1 98 ? -13.912 3.990 17.074 1.00 86.94 98 THR A CA 1
ATOM 746 C C . THR A 1 98 ? -13.188 4.786 15.990 1.00 86.94 98 THR A C 1
ATOM 748 O O . THR A 1 98 ? -11.986 4.641 15.758 1.00 86.94 98 THR A O 1
ATOM 751 N N . VAL A 1 99 ? -13.903 5.701 15.327 1.00 87.38 99 VAL A N 1
ATOM 752 C CA . VAL A 1 99 ? -13.257 6.652 14.397 1.00 87.38 99 VAL A CA 1
ATOM 753 C C . VAL A 1 99 ? -12.212 7.504 15.108 1.00 87.38 99 VAL A C 1
ATOM 755 O O . VAL A 1 99 ? -11.234 7.914 14.482 1.00 87.38 99 VAL A O 1
ATOM 758 N N . LYS A 1 100 ? -12.433 7.808 16.389 1.00 86.56 100 LYS A N 1
ATOM 759 C CA . LYS A 1 100 ? -11.506 8.594 17.192 1.00 86.56 100 LYS A CA 1
ATOM 760 C C . LYS A 1 100 ? -10.177 7.851 17.339 1.00 86.56 100 LYS A C 1
ATOM 762 O O . LYS A 1 100 ? -9.155 8.413 16.954 1.00 86.56 100 LYS A O 1
ATOM 767 N N . ASP A 1 101 ? -10.221 6.579 17.726 1.00 88.56 101 ASP A N 1
ATOM 768 C CA . ASP A 1 101 ? -9.027 5.737 17.877 1.00 88.56 101 ASP A CA 1
ATOM 769 C C . ASP A 1 101 ? -8.262 5.620 16.549 1.00 88.56 101 ASP A C 1
ATOM 771 O O . ASP A 1 101 ? -7.052 5.841 16.496 1.00 88.56 101 ASP A O 1
ATOM 775 N N . ILE A 1 102 ? -8.979 5.371 15.439 1.00 90.88 102 ILE A N 1
ATOM 776 C CA . ILE A 1 102 ? -8.374 5.286 14.097 1.00 90.88 102 ILE A CA 1
ATOM 777 C C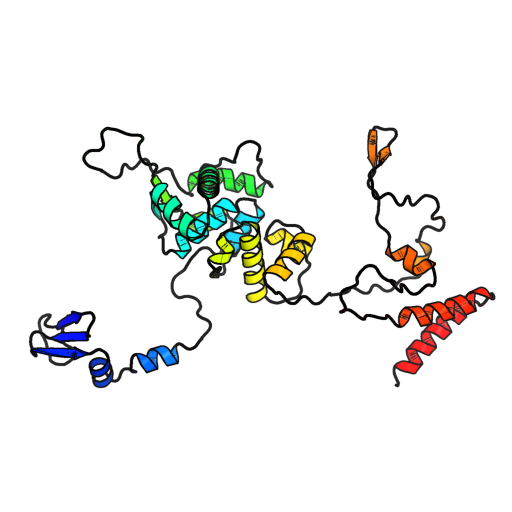 . ILE A 1 102 ? -7.670 6.600 13.737 1.00 90.88 102 ILE A C 1
ATOM 779 O O . ILE A 1 102 ? -6.584 6.585 13.157 1.00 90.88 102 ILE A O 1
ATOM 783 N N . ARG A 1 103 ? -8.282 7.751 14.037 1.00 92.12 103 ARG A N 1
ATOM 784 C CA . ARG A 1 103 ? -7.695 9.067 13.743 1.00 92.12 103 ARG A CA 1
ATOM 785 C C . ARG A 1 103 ? -6.440 9.320 14.559 1.00 92.12 103 ARG A C 1
ATOM 787 O O . ARG A 1 103 ? -5.471 9.805 13.984 1.00 92.12 103 ARG A O 1
ATOM 794 N N . GLU A 1 104 ? -6.472 9.019 15.851 1.00 89.50 104 GLU A N 1
ATOM 795 C CA . GLU A 1 104 ? -5.351 9.245 16.762 1.00 89.50 104 GLU A CA 1
ATOM 796 C C . GLU A 1 104 ? -4.134 8.419 16.337 1.00 89.50 104 GLU A C 1
ATOM 798 O O . GLU A 1 104 ? -3.070 8.993 16.096 1.00 89.50 104 GLU A O 1
ATOM 803 N N . ILE A 1 105 ? -4.309 7.114 16.094 1.00 89.88 105 ILE A N 1
ATOM 804 C CA . ILE A 1 105 ? -3.203 6.257 15.645 1.00 89.88 105 ILE A CA 1
ATOM 805 C C . ILE A 1 105 ? -2.693 6.666 14.257 1.00 89.88 105 ILE A C 1
ATOM 807 O O . ILE A 1 105 ? -1.492 6.797 14.031 1.00 89.88 105 ILE A O 1
ATOM 811 N N . CYS A 1 106 ? -3.593 6.973 13.318 1.00 91.75 106 CYS A N 1
ATOM 812 C CA . CYS A 1 106 ? -3.218 7.430 11.980 1.00 91.75 106 CYS A CA 1
ATOM 813 C C . CYS A 1 106 ? -2.429 8.747 12.011 1.00 91.75 106 CYS A C 1
ATOM 815 O O . CYS A 1 106 ? -1.504 8.931 11.212 1.00 91.75 106 CYS A O 1
ATOM 817 N N . LEU A 1 107 ? -2.772 9.658 12.925 1.00 90.19 107 LEU A N 1
ATOM 818 C CA . LEU A 1 107 ? -2.111 10.951 13.049 1.00 90.19 107 LEU A CA 1
ATOM 819 C C . LEU A 1 107 ? -0.647 10.803 13.484 1.00 90.19 107 LEU A C 1
ATOM 821 O O . LEU A 1 107 ? 0.202 11.501 12.925 1.00 90.19 107 LEU A O 1
ATOM 825 N N . ILE A 1 108 ? -0.342 9.856 14.381 1.00 88.94 108 ILE A N 1
ATOM 826 C CA . ILE A 1 108 ? 1.032 9.525 14.809 1.00 88.94 108 ILE A CA 1
ATOM 827 C C . ILE A 1 108 ? 1.905 9.152 13.597 1.00 88.94 108 ILE A C 1
ATOM 829 O O . ILE A 1 108 ? 3.053 9.578 13.492 1.00 88.94 108 ILE A O 1
ATOM 833 N N . HIS A 1 109 ? 1.335 8.455 12.610 1.00 87.62 109 HIS A N 1
ATOM 834 C CA . HIS A 1 109 ? 2.018 8.076 11.365 1.00 87.62 109 HIS A CA 1
ATOM 835 C C . HIS A 1 109 ? 1.910 9.122 10.235 1.00 87.62 109 HIS A C 1
ATOM 837 O O . HIS A 1 109 ? 2.216 8.842 9.070 1.00 87.62 109 HIS A O 1
ATOM 843 N N . GLY A 1 110 ? 1.454 10.341 10.537 1.00 89.19 110 GLY A N 1
ATOM 844 C CA . GLY A 1 110 ? 1.336 11.427 9.562 1.00 89.19 110 GLY A CA 1
ATOM 845 C C . GLY A 1 110 ? 0.214 11.235 8.533 1.00 89.19 110 GLY A C 1
ATOM 846 O O . GLY A 1 110 ? 0.252 11.834 7.450 1.00 89.19 110 GLY A O 1
ATOM 847 N N . ILE A 1 111 ? -0.786 10.402 8.832 1.00 93.00 111 ILE A N 1
ATOM 848 C CA . ILE A 1 111 ? -1.994 10.235 8.021 1.00 93.00 111 ILE A CA 1
ATOM 849 C C . ILE A 1 111 ? -3.045 11.250 8.485 1.00 93.00 111 ILE A C 1
ATOM 851 O O . ILE A 1 111 ? -3.498 11.243 9.623 1.00 93.00 111 ILE A O 1
ATOM 855 N N . SER A 1 112 ? -3.470 12.130 7.576 1.00 93.62 112 SER A N 1
ATOM 856 C CA . SER A 1 112 ? -4.462 13.165 7.890 1.00 93.62 112 SER A CA 1
ATOM 857 C C . SER A 1 112 ? -5.875 12.607 8.079 1.00 93.62 112 SER A C 1
ATOM 859 O O . SER A 1 112 ? -6.266 11.652 7.405 1.00 93.62 112 SER A O 1
ATOM 861 N N . ASP A 1 113 ? -6.702 13.297 8.872 1.00 93.12 113 ASP A N 1
ATOM 862 C CA . ASP A 1 113 ? -8.128 12.970 9.048 1.00 93.12 113 ASP A CA 1
ATOM 863 C C . ASP A 1 113 ? -8.883 12.859 7.710 1.00 93.12 113 ASP A C 1
ATOM 865 O O . ASP A 1 113 ? -9.703 11.966 7.510 1.00 93.12 113 ASP A O 1
ATOM 869 N N . ARG A 1 114 ? -8.565 13.715 6.730 1.00 93.25 114 ARG A N 1
ATOM 870 C CA . ARG A 1 114 ? -9.143 13.609 5.380 1.00 93.25 114 ARG A CA 1
ATOM 871 C C . ARG A 1 114 ? -8.840 12.253 4.732 1.00 93.25 114 ARG A C 1
ATOM 873 O O . ARG A 1 114 ? -9.673 11.725 4.000 1.00 93.25 114 ARG A O 1
ATOM 880 N N . THR A 1 115 ? -7.646 11.711 4.958 1.00 93.62 115 THR A N 1
ATOM 881 C CA . THR A 1 115 ? -7.247 10.396 4.438 1.00 93.62 115 THR A CA 1
ATOM 882 C C . THR A 1 115 ? -8.023 9.286 5.134 1.00 93.62 115 THR A C 1
ATOM 884 O O . THR A 1 115 ? -8.534 8.412 4.438 1.00 93.62 115 THR A O 1
ATOM 887 N N . VAL A 1 116 ? -8.182 9.374 6.458 1.00 93.62 116 VAL A N 1
ATOM 888 C CA . VAL A 1 116 ? -9.004 8.445 7.248 1.00 93.62 116 VAL A CA 1
ATOM 889 C C . VAL A 1 116 ? -10.452 8.461 6.763 1.00 93.62 116 VAL A C 1
ATOM 891 O O . VAL A 1 116 ? -10.989 7.422 6.401 1.00 93.62 116 VAL A O 1
ATOM 894 N N . ARG A 1 117 ? -11.067 9.640 6.616 1.00 91.50 117 ARG A N 1
ATOM 895 C CA . ARG A 1 117 ? -12.433 9.763 6.080 1.00 91.50 117 ARG A CA 1
ATOM 896 C C . ARG A 1 117 ? -12.583 9.150 4.691 1.00 91.50 117 ARG A C 1
ATOM 898 O O . ARG A 1 117 ? -13.554 8.452 4.441 1.00 91.50 117 ARG A O 1
ATOM 905 N N . ASN A 1 118 ? -11.625 9.374 3.792 1.00 92.44 118 ASN A N 1
ATOM 906 C CA . ASN A 1 118 ? -11.665 8.758 2.463 1.00 92.44 118 ASN A CA 1
ATOM 907 C C . ASN A 1 118 ? -11.547 7.226 2.522 1.00 92.44 118 ASN A C 1
ATOM 909 O O . ASN A 1 118 ? -12.155 6.548 1.697 1.00 92.44 118 ASN A O 1
ATOM 913 N N . ALA A 1 119 ? -10.762 6.686 3.460 1.00 92.31 119 ALA A N 1
ATOM 914 C CA . ALA A 1 119 ? -10.667 5.245 3.681 1.00 92.31 119 ALA A CA 1
ATOM 915 C C . ALA A 1 119 ? -12.007 4.678 4.172 1.00 92.31 119 ALA A C 1
ATOM 917 O O . ALA A 1 119 ? -12.514 3.744 3.563 1.00 92.31 119 ALA A O 1
ATOM 918 N N . LEU A 1 120 ? -12.622 5.314 5.174 1.00 89.94 120 LEU A N 1
ATOM 919 C CA . LEU A 1 120 ? -13.926 4.914 5.719 1.00 89.94 120 LEU A CA 1
ATOM 920 C C . LEU A 1 120 ? -15.080 5.041 4.709 1.00 89.94 120 LEU A C 1
ATOM 922 O O . LEU A 1 120 ? -16.039 4.286 4.772 1.00 89.94 120 LEU A O 1
ATOM 926 N N . LEU A 1 121 ? -15.011 5.983 3.761 1.00 89.69 121 LEU A N 1
ATOM 927 C CA . LEU A 1 121 ? -15.960 6.020 2.639 1.00 89.69 121 LEU A CA 1
ATOM 928 C C . LEU A 1 121 ? -15.796 4.790 1.739 1.00 89.69 121 LEU A C 1
ATOM 930 O O . LEU A 1 121 ? -16.781 4.163 1.371 1.00 89.69 121 LEU A O 1
ATOM 934 N N . THR A 1 122 ? -14.547 4.417 1.441 1.00 88.81 122 THR A N 1
ATOM 935 C CA . THR A 1 122 ? -14.241 3.276 0.561 1.00 88.81 122 THR A CA 1
ATOM 936 C C . THR A 1 122 ? -14.788 1.972 1.135 1.00 88.81 122 THR A C 1
ATOM 938 O O . THR A 1 122 ? -15.313 1.152 0.387 1.00 88.81 122 THR A O 1
ATOM 941 N N . THR A 1 123 ? -14.718 1.792 2.455 1.00 85.25 123 THR A N 1
ATOM 942 C CA . THR A 1 123 ? -15.246 0.586 3.106 1.00 85.25 123 THR A CA 1
ATOM 943 C C . THR A 1 123 ? -16.770 0.502 3.078 1.00 85.25 123 THR A C 1
ATOM 945 O O . THR A 1 123 ? -17.325 -0.586 3.082 1.00 85.25 123 THR A O 1
ATOM 948 N N . ARG A 1 124 ? -17.456 1.641 2.936 1.00 83.88 124 ARG A N 1
ATOM 949 C CA . ARG A 1 124 ? -18.909 1.723 2.711 1.00 83.88 124 ARG A CA 1
ATOM 950 C C . ARG A 1 124 ? -19.300 1.577 1.237 1.00 83.88 124 ARG A C 1
ATOM 952 O O . ARG A 1 124 ? -20.452 1.805 0.889 1.00 83.88 124 ARG A O 1
ATOM 959 N N . GLY A 1 125 ? -18.351 1.234 0.364 1.00 85.31 125 GLY A N 1
ATOM 960 C CA . GLY A 1 125 ? -18.576 1.158 -1.080 1.00 85.31 125 GLY A CA 1
ATOM 961 C C . GLY A 1 125 ? -18.717 2.526 -1.750 1.00 85.31 125 GLY A C 1
ATOM 962 O O . GLY A 1 125 ? -19.099 2.620 -2.915 1.00 85.31 125 GLY A O 1
ATOM 963 N N . GLU A 1 126 ? -18.370 3.601 -1.041 1.00 88.56 126 GLU A N 1
ATOM 964 C CA . GLU A 1 126 ? -18.467 4.970 -1.527 1.00 88.56 126 GLU A CA 1
ATOM 965 C C . GLU A 1 126 ? -17.101 5.525 -1.944 1.00 88.56 126 GLU A C 1
ATOM 967 O O . GLU A 1 126 ? -16.039 5.175 -1.425 1.00 88.56 126 GLU A O 1
ATOM 972 N N . LEU A 1 127 ? -17.119 6.480 -2.873 1.00 89.12 127 LEU A N 1
ATOM 973 C CA . LEU A 1 127 ? -15.938 7.234 -3.274 1.00 89.12 127 LEU A CA 1
ATOM 974 C C . LEU A 1 127 ? -16.091 8.716 -2.917 1.00 89.12 127 LEU A C 1
ATOM 976 O O . LEU A 1 127 ? -17.203 9.242 -2.885 1.00 89.12 127 LEU A O 1
ATOM 980 N N . PRO A 1 128 ? -14.975 9.444 -2.713 1.00 87.62 128 PRO A N 1
ATOM 981 C CA . PRO A 1 128 ? -15.020 10.894 -2.583 1.00 87.62 128 PRO A CA 1
ATOM 982 C C . PRO A 1 128 ? -15.748 11.544 -3.766 1.00 87.62 128 PRO A C 1
ATOM 984 O O . PRO A 1 128 ? -15.613 11.087 -4.903 1.00 87.62 128 PRO A O 1
ATOM 987 N N . LYS A 1 129 ? -16.449 12.656 -3.507 1.00 83.19 129 LYS A N 1
ATOM 988 C CA . LYS A 1 129 ? -17.184 13.414 -4.534 1.00 83.19 129 LYS A CA 1
ATOM 989 C C . LYS A 1 129 ? -16.337 13.611 -5.799 1.00 83.19 129 LYS A C 1
ATOM 991 O O . LYS A 1 129 ? -15.156 13.959 -5.715 1.00 83.19 129 LYS A O 1
ATOM 996 N N . ASN A 1 130 ? -16.961 13.406 -6.957 1.00 84.06 130 ASN A N 1
ATOM 997 C CA . ASN A 1 130 ? -16.362 13.520 -8.294 1.00 84.06 130 ASN A CA 1
ATOM 998 C C . ASN A 1 130 ? -15.286 12.472 -8.634 1.00 84.06 130 ASN A C 1
ATOM 1000 O O . ASN A 1 130 ? -14.581 12.628 -9.632 1.00 84.06 130 ASN A O 1
ATOM 1004 N N . LYS A 1 131 ? -15.144 11.398 -7.847 1.00 88.31 131 LYS A N 1
ATOM 1005 C CA . LYS A 1 131 ? -14.308 10.249 -8.215 1.00 88.31 131 LYS A CA 1
ATOM 1006 C C . LYS A 1 131 ? -15.152 9.092 -8.729 1.00 88.31 131 LYS A C 1
ATOM 1008 O O . LYS A 1 131 ? -16.262 8.861 -8.267 1.00 88.31 131 LYS A O 1
ATOM 1013 N N . LYS A 1 132 ? -14.580 8.356 -9.679 1.00 88.56 132 LYS A N 1
ATOM 1014 C CA . LYS A 1 132 ? -15.116 7.108 -10.228 1.00 88.56 132 LYS A CA 1
ATOM 1015 C C . LYS A 1 132 ? -14.128 5.971 -9.955 1.00 88.56 132 LYS A C 1
ATOM 1017 O O . LYS A 1 132 ? -12.934 6.262 -9.792 1.00 88.56 132 LYS A O 1
ATOM 1022 N N . PRO A 1 133 ? -14.592 4.711 -9.899 1.00 89.12 133 PRO A N 1
ATOM 1023 C CA . PRO A 1 133 ? -13.697 3.565 -9.823 1.00 89.12 133 PRO A CA 1
ATOM 1024 C C . PRO A 1 133 ? -12.712 3.598 -10.993 1.00 89.12 133 PRO A C 1
ATOM 1026 O O . PRO A 1 133 ? -13.048 3.997 -12.110 1.00 89.12 133 PRO A O 1
ATOM 1029 N N . LYS A 1 134 ? -11.462 3.229 -10.715 1.00 88.31 134 LYS A N 1
ATOM 1030 C CA . LYS A 1 134 ? -10.370 3.335 -11.689 1.00 88.31 134 LYS A CA 1
ATOM 1031 C C . LYS A 1 134 ? -10.497 2.312 -12.821 1.00 88.31 134 LYS A C 1
ATOM 1033 O O . LYS A 1 134 ? -10.081 2.587 -13.943 1.00 88.31 134 LYS A O 1
ATOM 1038 N N . ASN A 1 135 ? -11.010 1.132 -12.503 1.00 88.50 135 ASN A N 1
ATOM 1039 C CA . ASN A 1 135 ? -11.204 -0.007 -13.388 1.00 88.50 135 ASN A CA 1
ATOM 1040 C C . ASN A 1 135 ? -12.359 -0.871 -12.851 1.00 88.50 135 ASN A C 1
ATOM 1042 O O . ASN A 1 135 ? -12.867 -0.626 -11.757 1.00 88.50 135 ASN A O 1
ATOM 1046 N N . GLU A 1 136 ? -12.755 -1.881 -13.620 1.00 89.50 136 GLU A N 1
ATOM 1047 C CA . GLU A 1 136 ? -13.808 -2.833 -13.246 1.00 89.50 136 GLU A CA 1
ATOM 1048 C C . GLU A 1 136 ? -13.494 -3.557 -11.929 1.00 89.50 136 GLU A C 1
ATOM 1050 O O . GLU A 1 136 ? -14.336 -3.600 -11.040 1.00 89.50 136 GLU A O 1
ATOM 1055 N N . GLN A 1 137 ? -12.243 -3.990 -11.734 1.00 89.62 137 GLN A N 1
ATOM 1056 C CA . GLN A 1 137 ? -11.793 -4.579 -10.465 1.00 89.62 137 GLN A CA 1
ATOM 1057 C C . GLN A 1 137 ? -12.035 -3.651 -9.265 1.00 89.62 137 GLN A C 1
ATOM 1059 O O . GLN A 1 137 ? -12.572 -4.087 -8.254 1.00 89.62 137 GLN A O 1
ATOM 1064 N N . ALA A 1 138 ? -11.716 -2.356 -9.380 1.00 89.56 138 ALA A N 1
ATOM 1065 C CA . ALA A 1 138 ? -12.007 -1.388 -8.326 1.00 89.56 138 ALA A CA 1
ATOM 1066 C C . ALA A 1 138 ? -13.516 -1.250 -8.063 1.00 89.56 138 ALA A C 1
ATOM 1068 O O . ALA A 1 138 ? -13.910 -1.030 -6.922 1.00 89.56 138 ALA A O 1
ATOM 1069 N N . SER A 1 139 ? -14.356 -1.375 -9.094 1.00 90.69 139 SER A N 1
ATOM 1070 C CA . SER A 1 139 ? -15.814 -1.389 -8.931 1.00 90.69 139 SER A CA 1
ATOM 1071 C C . SER A 1 139 ? -16.278 -2.620 -8.149 1.00 90.69 139 SER A C 1
ATOM 1073 O O . SER A 1 139 ? -17.051 -2.475 -7.207 1.00 90.69 139 SER A O 1
ATOM 1075 N N . ASN A 1 140 ? -15.757 -3.803 -8.483 1.00 89.38 140 ASN A N 1
ATOM 1076 C CA . ASN A 1 140 ? -16.091 -5.053 -7.793 1.00 89.38 140 ASN A CA 1
ATOM 1077 C C . ASN A 1 140 ? -15.666 -5.005 -6.320 1.00 89.38 140 ASN A C 1
ATOM 1079 O O . ASN A 1 140 ? -16.441 -5.355 -5.436 1.00 89.38 140 ASN A O 1
ATOM 1083 N N . TYR A 1 141 ? -14.467 -4.488 -6.035 1.00 90.19 141 TYR A N 1
ATOM 1084 C CA . TYR A 1 141 ? -14.012 -4.308 -4.655 1.00 90.19 141 TYR A CA 1
ATOM 1085 C C . TYR A 1 141 ? -14.924 -3.355 -3.876 1.00 90.19 141 TYR A C 1
ATOM 1087 O O . TYR A 1 141 ? -15.298 -3.670 -2.754 1.00 90.19 141 TYR A O 1
ATOM 1095 N N . LEU A 1 142 ? -15.339 -2.224 -4.464 1.00 88.62 142 LEU A N 1
ATOM 1096 C CA . LEU A 1 142 ? -16.263 -1.286 -3.809 1.00 88.62 142 LEU A CA 1
ATOM 1097 C C . LEU A 1 142 ? -17.617 -1.909 -3.476 1.00 88.62 142 LEU A C 1
ATOM 1099 O O . LEU A 1 142 ? -18.170 -1.594 -2.431 1.00 88.62 142 LEU A O 1
ATOM 1103 N N . GLN A 1 143 ? -18.142 -2.780 -4.334 1.00 86.88 143 GLN A N 1
ATOM 1104 C CA . GLN A 1 143 ? -19.407 -3.471 -4.071 1.00 86.88 143 GLN A CA 1
ATOM 1105 C C . GLN A 1 143 ? -19.277 -4.501 -2.943 1.00 86.88 143 GLN A C 1
ATOM 1107 O O . GLN A 1 143 ? -20.212 -4.674 -2.168 1.00 86.88 143 GLN A O 1
ATOM 1112 N N . ASN A 1 144 ? -18.108 -5.133 -2.818 1.00 85.62 144 ASN A N 1
ATOM 1113 C CA . ASN A 1 144 ? -17.865 -6.174 -1.823 1.00 85.62 144 ASN A CA 1
ATOM 1114 C C . ASN A 1 144 ? -17.360 -5.629 -0.480 1.00 85.62 144 ASN A C 1
ATOM 1116 O O . ASN A 1 144 ? -17.574 -6.266 0.546 1.00 85.62 144 ASN A O 1
ATOM 1120 N N . PHE A 1 145 ? -16.722 -4.455 -0.437 1.00 84.88 145 PHE A N 1
ATOM 1121 C CA . PHE A 1 145 ? -16.222 -3.890 0.821 1.00 84.88 145 PHE A CA 1
ATOM 1122 C C . PHE A 1 145 ? -17.297 -3.734 1.907 1.00 84.88 145 PHE A C 1
ATOM 1124 O O . PHE A 1 145 ? -17.005 -4.151 3.020 1.00 84.88 145 PHE A O 1
ATOM 1131 N N . PRO A 1 146 ? -18.523 -3.244 1.642 1.00 79.19 146 PRO A N 1
ATOM 1132 C CA . PRO A 1 146 ? -19.572 -3.159 2.661 1.00 79.19 146 PRO A CA 1
ATOM 1133 C C . PRO A 1 146 ? -19.923 -4.491 3.327 1.00 79.19 146 PRO A C 1
ATOM 1135 O O . PRO A 1 146 ? -20.389 -4.501 4.463 1.00 79.19 146 PRO A O 1
ATOM 1138 N N . LEU A 1 147 ? -19.715 -5.609 2.623 1.00 69.31 147 LEU A N 1
ATOM 1139 C CA . LEU A 1 147 ? -20.049 -6.941 3.120 1.00 69.31 147 LEU A CA 1
ATOM 1140 C C . LEU A 1 147 ? -19.068 -7.411 4.203 1.00 69.31 147 LEU A C 1
ATOM 1142 O O . LEU A 1 147 ? -19.458 -8.173 5.082 1.00 69.31 147 LEU A O 1
ATOM 1146 N N . TYR A 1 148 ? -17.826 -6.917 4.188 1.00 65.88 148 TYR A N 1
ATOM 1147 C CA . TYR A 1 148 ? -16.746 -7.458 5.023 1.00 65.88 148 TYR A CA 1
ATOM 1148 C C . TYR A 1 148 ? -15.908 -6.393 5.756 1.00 65.88 148 TYR A C 1
ATOM 1150 O O . TYR A 1 148 ? -15.392 -6.628 6.840 1.00 65.88 148 TYR A O 1
ATOM 1158 N N . SER A 1 149 ? -15.737 -5.201 5.184 1.00 58.59 149 SER A N 1
ATOM 1159 C CA . SER A 1 149 ? -14.762 -4.201 5.622 1.00 58.59 149 SER A CA 1
ATOM 1160 C C . SER A 1 149 ? -15.401 -3.084 6.424 1.00 58.59 149 SER A C 1
ATOM 1162 O O . SER A 1 149 ? -16.243 -2.359 5.900 1.00 58.59 149 SER A O 1
ATOM 1164 N N . LEU A 1 150 ? -14.942 -2.892 7.671 1.00 55.91 150 LEU A N 1
ATOM 1165 C CA . LEU A 1 150 ? -15.367 -1.781 8.527 1.00 55.91 150 LEU A CA 1
ATOM 1166 C C . LEU A 1 150 ? -16.895 -1.652 8.501 1.00 55.91 150 LEU A C 1
ATOM 1168 O O . LEU A 1 150 ? -17.443 -0.597 8.170 1.00 55.91 150 LEU A O 1
ATOM 1172 N N . GLN A 1 151 ? -17.572 -2.760 8.822 1.00 58.78 151 GLN A N 1
ATOM 1173 C CA . GLN A 1 151 ? -19.011 -2.755 9.050 1.00 58.78 151 GLN A CA 1
ATOM 1174 C C . GLN A 1 151 ? -19.290 -1.696 10.117 1.00 58.78 151 GLN A C 1
ATOM 1176 O O . GLN A 1 151 ? -18.642 -1.677 11.169 1.00 58.78 151 GLN A O 1
ATOM 1181 N N . HIS A 1 152 ? -20.199 -0.772 9.812 1.00 53.56 152 HIS A N 1
ATOM 1182 C CA . HIS A 1 152 ? -20.705 0.171 10.797 1.00 53.56 152 HIS A CA 1
ATOM 1183 C C . HIS A 1 152 ? -21.435 -0.653 11.852 1.00 53.56 152 HIS A C 1
ATOM 1185 O O . HIS A 1 152 ? -22.589 -1.031 11.647 1.00 53.56 152 HIS A O 1
ATOM 1191 N N . ASN A 1 153 ? -20.745 -0.978 12.942 1.00 49.91 153 ASN A N 1
ATOM 1192 C CA . ASN A 1 153 ? -21.336 -1.820 13.957 1.00 49.91 153 ASN A CA 1
ATOM 1193 C C . ASN A 1 153 ? -22.339 -0.951 14.721 1.00 49.91 153 ASN A C 1
ATOM 1195 O O . ASN A 1 153 ? -21.983 0.086 15.283 1.00 49.91 153 ASN A O 1
ATOM 1199 N N . THR A 1 154 ? -23.617 -1.316 14.654 1.00 50.00 154 THR A N 1
ATOM 1200 C CA . THR A 1 154 ? -24.686 -0.665 15.425 1.00 50.00 154 THR A CA 1
ATOM 1201 C C . THR A 1 154 ? -24.677 -1.088 16.886 1.00 50.00 154 THR A C 1
ATOM 1203 O O . THR A 1 154 ? -25.470 -0.559 17.660 1.00 50.00 154 THR A O 1
ATOM 1206 N N . GLU A 1 155 ? -23.800 -2.020 17.264 1.00 46.62 155 GLU A N 1
ATOM 1207 C CA . GLU A 1 155 ? -23.584 -2.404 18.650 1.00 46.62 155 GLU A CA 1
ATOM 1208 C C . GLU A 1 155 ? -23.060 -1.201 19.431 1.00 46.62 155 GLU A C 1
ATOM 1210 O O . GLU A 1 155 ? -21.901 -0.786 19.348 1.00 46.62 155 GLU A O 1
ATOM 1215 N N . GLU A 1 156 ? -23.989 -0.597 20.163 1.00 48.16 156 GLU A N 1
ATOM 1216 C CA . GLU A 1 156 ? -23.707 0.400 21.169 1.00 48.16 156 GLU A CA 1
ATOM 1217 C C . GLU A 1 156 ? -22.703 -0.225 22.139 1.00 48.16 156 GLU A C 1
ATOM 1219 O O . GLU A 1 156 ? -23.028 -1.188 22.834 1.00 48.16 156 GLU A O 1
ATOM 1224 N N . LYS A 1 157 ? -21.483 0.324 22.242 1.00 47.91 157 LYS A N 1
ATOM 1225 C CA . LYS A 1 157 ? -20.748 0.174 23.503 1.00 47.91 157 LYS A CA 1
ATOM 1226 C C . LYS A 1 157 ? -21.739 0.615 24.573 1.00 47.91 157 LYS A C 1
ATOM 1228 O O . LYS A 1 157 ? -22.199 1.757 24.512 1.00 47.91 157 LYS A O 1
ATOM 1233 N N . SER A 1 158 ? -22.106 -0.286 25.482 1.00 45.69 158 SER A N 1
ATOM 1234 C CA . SER A 1 158 ? -23.030 -0.020 26.582 1.00 45.69 158 SER A CA 1
ATOM 1235 C C . SER A 1 158 ? -22.387 0.987 27.535 1.00 45.69 158 SER A C 1
ATOM 1237 O O . SER A 1 158 ? -21.883 0.652 28.605 1.00 45.69 158 SER A O 1
ATOM 1239 N N . ALA A 1 159 ? -22.323 2.243 27.110 1.00 48.88 159 ALA A N 1
ATOM 1240 C CA . ALA A 1 159 ? -21.891 3.348 27.922 1.00 48.88 159 ALA A CA 1
ATOM 1241 C C . ALA A 1 159 ? -23.112 3.757 28.731 1.00 48.88 159 ALA A C 1
ATOM 1243 O O . ALA A 1 159 ? -23.981 4.493 28.257 1.00 48.88 159 ALA A O 1
ATOM 1244 N N . ASN A 1 160 ? -23.183 3.245 29.958 1.00 49.75 160 ASN A N 1
ATOM 1245 C CA . ASN A 1 160 ? -23.997 3.855 30.993 1.00 49.75 160 ASN A CA 1
ATOM 1246 C C . ASN A 1 160 ? -23.789 5.383 30.925 1.00 49.75 160 ASN A C 1
ATOM 1248 O O . ASN A 1 160 ? -22.690 5.884 31.141 1.00 49.75 160 ASN A O 1
ATOM 1252 N N . ASN A 1 161 ? -24.866 6.102 30.600 1.00 49.62 161 ASN A N 1
ATOM 1253 C CA . ASN A 1 161 ? -25.030 7.553 30.721 1.00 49.62 161 ASN A CA 1
ATOM 1254 C C . ASN A 1 161 ? -24.246 8.483 29.777 1.00 49.62 161 ASN A C 1
ATOM 1256 O O . ASN A 1 161 ? -23.513 9.364 30.216 1.00 49.62 161 ASN A O 1
ATOM 1260 N N . SER A 1 162 ? -24.574 8.455 28.485 1.00 48.97 162 SER A N 1
ATOM 1261 C CA . SER A 1 162 ? -24.374 9.621 27.610 1.00 48.97 162 SER A CA 1
ATOM 1262 C C . SER A 1 162 ? -25.641 9.898 26.790 1.00 48.97 162 SER A C 1
ATOM 1264 O O . SER A 1 162 ? -25.768 9.543 25.622 1.00 48.97 162 SER A O 1
ATOM 1266 N N . LYS A 1 163 ? -26.639 10.524 27.430 1.00 56.06 163 LYS A N 1
ATOM 1267 C CA . LYS A 1 163 ? -27.917 10.913 26.796 1.00 56.06 163 LYS A CA 1
ATOM 1268 C C . LYS A 1 163 ? -27.819 12.190 25.937 1.00 56.06 163 LYS A C 1
ATOM 1270 O O . LYS A 1 163 ? -28.842 12.675 25.462 1.00 56.06 163 LYS A O 1
ATOM 1275 N N . ARG A 1 164 ? -26.627 12.772 25.732 1.00 56.44 164 ARG A N 1
ATOM 1276 C CA . ARG A 1 164 ? -26.476 14.069 25.047 1.00 56.44 164 ARG A CA 1
ATOM 1277 C C . ARG A 1 164 ? -25.248 14.092 24.130 1.00 56.44 164 ARG A C 1
ATOM 1279 O O . ARG A 1 164 ? -24.125 14.201 24.603 1.00 56.44 164 ARG A O 1
ATOM 1286 N N . GLY A 1 165 ? -25.471 14.018 22.814 1.00 64.31 165 GLY A N 1
ATOM 1287 C CA . GLY A 1 165 ? -24.425 14.114 21.786 1.00 64.31 165 GLY A CA 1
ATOM 1288 C C . GLY A 1 165 ? -24.681 13.218 20.570 1.00 64.31 165 GLY A C 1
ATOM 1289 O O . GLY A 1 165 ? -25.536 12.334 20.600 1.00 64.31 165 GLY A O 1
ATOM 1290 N N . ARG A 1 166 ? -23.942 13.442 19.474 1.00 63.66 166 ARG A N 1
ATOM 1291 C CA . ARG A 1 166 ? -23.939 12.526 18.322 1.00 63.66 166 ARG A CA 1
ATOM 1292 C C . ARG A 1 166 ? -23.274 11.217 18.755 1.00 63.66 166 ARG A C 1
ATOM 1294 O O . ARG A 1 166 ? -22.138 11.264 19.218 1.00 63.66 166 ARG A O 1
ATOM 1301 N N . LYS A 1 167 ? -23.963 10.083 18.580 1.00 68.19 167 LYS A N 1
ATOM 1302 C CA . LYS A 1 167 ? -23.413 8.751 18.881 1.00 68.19 167 LYS A CA 1
ATOM 1303 C C . LYS A 1 167 ? -22.062 8.559 18.187 1.00 68.19 167 LYS A C 1
ATOM 1305 O O . LYS A 1 167 ? -21.895 8.944 17.023 1.00 68.19 167 LYS A O 1
ATOM 1310 N N . GLU A 1 168 ? -21.110 7.994 18.920 1.00 75.31 168 GLU A N 1
ATOM 1311 C CA . GLU A 1 168 ? -19.785 7.688 18.395 1.00 75.31 168 GLU A CA 1
ATOM 1312 C C . GLU A 1 168 ? -19.893 6.608 17.315 1.00 75.31 168 GLU A C 1
ATOM 1314 O O . GLU A 1 168 ? -20.622 5.631 17.466 1.00 75.31 168 GLU A O 1
ATOM 1319 N N . GLN A 1 169 ? -19.216 6.821 16.186 1.00 79.38 169 GLN A N 1
ATOM 1320 C CA . GLN A 1 169 ? -19.221 5.854 15.092 1.00 79.38 169 GLN A CA 1
ATOM 1321 C C . GLN A 1 169 ? -18.204 4.757 15.382 1.00 79.38 169 GLN A C 1
ATOM 1323 O O . GLN A 1 169 ? -17.015 5.038 15.566 1.00 79.38 169 GLN A O 1
ATOM 1328 N N . VAL A 1 170 ? -18.691 3.523 15.367 1.00 81.69 170 VAL A N 1
ATOM 1329 C CA . VAL A 1 170 ? -17.931 2.317 15.671 1.00 81.69 170 VAL A CA 1
ATOM 1330 C C . VAL A 1 170 ? -17.812 1.462 14.409 1.00 81.69 170 VAL A C 1
ATOM 1332 O O . VAL A 1 170 ? -18.735 1.401 13.594 1.00 81.69 170 VAL A O 1
ATOM 1335 N N . TYR A 1 171 ? -16.654 0.837 14.227 1.00 81.69 171 TYR A N 1
ATOM 1336 C CA . TYR A 1 171 ? -16.329 0.015 13.069 1.00 81.69 171 TYR A CA 1
ATOM 1337 C C . TYR A 1 171 ? -15.682 -1.293 13.501 1.00 81.69 171 TYR A C 1
ATOM 1339 O O . TYR A 1 171 ? -14.882 -1.307 14.430 1.00 81.69 171 TYR A O 1
ATOM 1347 N N . ARG A 1 172 ? -15.983 -2.379 12.791 1.00 85.19 172 ARG A N 1
ATOM 1348 C CA . ARG A 1 172 ? -15.285 -3.660 12.943 1.00 85.19 172 ARG A CA 1
ATOM 1349 C C . ARG A 1 172 ? -14.123 -3.753 11.953 1.00 85.19 172 ARG A C 1
ATOM 1351 O O . ARG A 1 172 ? -14.365 -3.723 10.748 1.00 85.19 172 ARG A O 1
ATOM 1358 N N . LEU A 1 173 ? -12.884 -3.892 12.419 1.00 86.06 173 LEU A N 1
ATOM 1359 C CA . LEU A 1 173 ? -11.742 -4.143 11.535 1.00 86.06 173 LEU A CA 1
ATOM 1360 C C . LEU A 1 173 ? -11.982 -5.445 10.743 1.00 86.06 173 LEU A C 1
ATOM 1362 O O . LEU A 1 173 ? -12.357 -6.444 11.358 1.00 86.06 173 LEU A O 1
ATOM 1366 N N . PRO A 1 174 ? -11.817 -5.463 9.405 1.00 86.06 174 PRO A N 1
ATOM 1367 C CA . PRO A 1 174 ? -11.958 -6.710 8.658 1.00 86.06 174 PRO A CA 1
ATOM 1368 C C . PRO A 1 174 ? -10.940 -7.745 9.138 1.00 86.06 174 PRO A C 1
ATOM 1370 O O . PRO A 1 174 ? -9.899 -7.393 9.695 1.00 86.06 174 PRO A O 1
ATOM 1373 N N . THR A 1 175 ? -11.205 -9.022 8.912 1.00 86.19 175 THR A N 1
ATOM 1374 C CA . THR A 1 175 ? -10.149 -10.029 9.058 1.00 86.19 175 THR A CA 1
ATOM 1375 C C . THR A 1 175 ? -9.215 -9.986 7.848 1.00 86.19 175 THR A C 1
ATOM 1377 O O . THR A 1 175 ? -9.570 -9.493 6.767 1.00 86.19 175 THR A O 1
ATOM 1380 N N . ARG A 1 176 ? -7.988 -10.489 8.005 1.00 85.88 176 ARG A N 1
ATOM 1381 C CA . ARG A 1 176 ? -7.052 -10.606 6.877 1.00 85.88 176 ARG A CA 1
ATOM 1382 C C . ARG A 1 176 ? -7.620 -11.520 5.789 1.00 85.88 176 ARG A C 1
ATOM 1384 O O . ARG A 1 176 ? -7.501 -11.192 4.610 1.00 85.88 176 ARG A O 1
ATOM 1391 N N . ASP A 1 177 ? -8.306 -12.590 6.179 1.00 85.50 177 ASP A N 1
ATOM 1392 C CA . ASP A 1 177 ? -8.950 -13.536 5.261 1.00 85.50 177 ASP A CA 1
ATOM 1393 C C . ASP A 1 177 ? -10.117 -12.907 4.496 1.00 85.50 177 ASP A C 1
ATOM 1395 O O . ASP A 1 177 ? -10.257 -13.114 3.289 1.00 85.50 177 ASP A O 1
ATOM 1399 N N . GLU A 1 178 ? -10.920 -12.074 5.160 1.00 86.75 178 GLU A N 1
ATOM 1400 C CA . GLU A 1 178 ? -11.981 -11.292 4.522 1.00 86.75 178 GLU A CA 1
ATOM 1401 C C . GLU A 1 178 ? -11.402 -10.340 3.464 1.00 86.75 178 GLU A C 1
ATOM 1403 O O . GLU A 1 178 ? -11.881 -10.295 2.328 1.00 86.75 178 GLU A O 1
ATOM 1408 N N . LEU A 1 179 ? -10.327 -9.612 3.798 1.00 88.56 179 LEU A N 1
ATOM 1409 C CA . LEU A 1 179 ? -9.636 -8.741 2.842 1.00 88.56 179 LEU A CA 1
ATOM 1410 C C . LEU A 1 179 ? -9.050 -9.530 1.671 1.00 88.56 179 LEU A C 1
ATOM 1412 O O . LEU A 1 179 ? -9.210 -9.126 0.519 1.00 88.56 179 LEU A O 1
ATOM 1416 N N . ASN A 1 180 ? -8.391 -10.650 1.950 1.00 87.94 180 ASN A N 1
ATOM 1417 C CA . ASN A 1 180 ? -7.798 -11.510 0.934 1.00 87.94 180 ASN A CA 1
ATOM 1418 C C . ASN A 1 180 ? -8.870 -12.076 -0.009 1.00 87.94 180 ASN A C 1
ATOM 1420 O O . ASN A 1 180 ? -8.688 -12.047 -1.225 1.00 87.94 180 ASN A O 1
ATOM 1424 N N . THR A 1 181 ? -10.026 -12.470 0.527 1.00 87.56 181 THR A N 1
ATOM 1425 C CA . THR A 1 181 ? -11.177 -12.951 -0.250 1.00 87.56 181 THR A CA 1
ATOM 1426 C C . THR A 1 181 ? -11.718 -11.866 -1.181 1.00 87.56 181 THR A C 1
ATOM 1428 O O . THR A 1 181 ? -11.884 -12.110 -2.375 1.00 87.56 181 THR A O 1
ATOM 1431 N N . ILE A 1 182 ? -11.923 -10.639 -0.681 1.00 88.31 182 ILE A N 1
ATOM 1432 C CA . ILE A 1 182 ? -12.376 -9.505 -1.511 1.00 88.31 182 ILE A CA 1
ATOM 1433 C C . ILE A 1 182 ? -11.388 -9.216 -2.644 1.00 88.31 182 ILE A C 1
ATOM 1435 O O . ILE A 1 182 ? -11.793 -8.903 -3.764 1.00 88.31 182 ILE A O 1
ATOM 1439 N N . LEU A 1 183 ? -10.091 -9.281 -2.339 1.00 88.50 183 LEU A N 1
ATOM 1440 C CA . LEU A 1 183 ? -9.019 -8.928 -3.265 1.00 88.50 183 LEU A CA 1
ATOM 1441 C C . LEU A 1 183 ? -8.612 -10.086 -4.192 1.00 88.50 183 LEU A C 1
ATOM 1443 O O . LEU A 1 183 ? -7.816 -9.862 -5.105 1.00 88.50 183 LEU A O 1
ATOM 1447 N N . GLY A 1 184 ? -9.150 -11.294 -3.986 1.00 87.56 184 GLY A N 1
ATOM 1448 C CA . GLY A 1 184 ? -8.807 -12.494 -4.752 1.00 87.56 184 GLY A CA 1
ATOM 1449 C C . GLY A 1 184 ? -7.371 -12.974 -4.518 1.00 87.56 184 GLY A C 1
ATOM 1450 O O . GLY A 1 184 ? -6.699 -13.387 -5.462 1.00 87.56 184 GLY A O 1
ATOM 1451 N N . ILE A 1 185 ? -6.877 -12.864 -3.284 1.00 87.38 185 ILE A N 1
ATOM 1452 C CA . ILE A 1 185 ? -5.501 -13.186 -2.890 1.00 87.38 185 ILE A CA 1
ATOM 1453 C C . ILE A 1 185 ? -5.515 -14.471 -2.064 1.00 87.38 185 ILE A C 1
ATOM 1455 O O . ILE A 1 185 ? -6.199 -14.549 -1.054 1.00 87.38 185 ILE A O 1
ATOM 1459 N N . LEU A 1 186 ? -4.752 -15.477 -2.492 1.00 77.50 186 LEU A N 1
ATOM 1460 C CA . LEU A 1 186 ? -4.692 -16.790 -1.829 1.00 77.50 186 LEU A CA 1
ATOM 1461 C C . LEU A 1 186 ? -3.621 -16.865 -0.733 1.00 77.50 186 LEU A C 1
ATOM 1463 O O . LEU A 1 186 ? -3.681 -17.713 0.147 1.00 77.50 186 LEU A O 1
ATOM 1467 N N . GLY A 1 187 ? -2.630 -15.986 -0.800 1.00 74.38 187 GLY A N 1
ATOM 1468 C CA . GLY A 1 187 ? -1.505 -15.924 0.118 1.00 74.38 187 GLY A CA 1
ATOM 1469 C C . GLY A 1 187 ? -0.644 -14.724 -0.234 1.00 74.38 187 GLY A C 1
ATOM 1470 O O . GLY A 1 187 ? -0.771 -14.160 -1.327 1.00 74.38 187 GLY A O 1
ATOM 1471 N N . GLY A 1 188 ? 0.203 -14.300 0.695 1.00 77.06 188 GLY A N 1
ATOM 1472 C CA . GLY A 1 188 ? 1.025 -13.132 0.453 1.00 77.06 188 GLY A CA 1
ATOM 1473 C C . GLY A 1 188 ? 2.227 -13.008 1.366 1.00 77.06 188 GLY A C 1
ATOM 1474 O O . GLY A 1 188 ? 2.343 -13.687 2.383 1.00 77.06 188 GLY A O 1
ATOM 1475 N N . THR A 1 189 ? 3.118 -12.114 0.963 1.00 83.44 189 THR A N 1
ATOM 1476 C CA . THR A 1 189 ? 4.379 -11.832 1.634 1.00 83.44 189 THR A CA 1
ATOM 1477 C C . THR A 1 189 ? 4.209 -10.621 2.535 1.00 83.44 189 THR A C 1
ATOM 1479 O O . THR A 1 189 ? 3.683 -9.588 2.115 1.00 83.44 189 THR A O 1
ATOM 1482 N N . TYR A 1 190 ? 4.664 -10.724 3.777 1.00 82.88 190 TYR A N 1
ATOM 1483 C CA . TYR A 1 190 ? 4.581 -9.638 4.747 1.00 82.88 190 TYR A CA 1
ATOM 1484 C C . TYR A 1 190 ? 5.881 -8.847 4.758 1.00 82.88 190 TYR A C 1
ATOM 1486 O O . TYR A 1 190 ? 6.970 -9.412 4.709 1.00 82.88 190 TYR A O 1
ATOM 1494 N N . TYR A 1 191 ? 5.756 -7.524 4.800 1.00 81.50 191 TYR A N 1
ATOM 1495 C CA . TYR A 1 191 ? 6.903 -6.631 4.834 1.00 81.50 191 TYR A CA 1
ATOM 1496 C C . TYR A 1 191 ? 6.574 -5.384 5.646 1.00 81.50 191 TYR A C 1
ATOM 1498 O O . TYR A 1 191 ? 5.565 -4.711 5.401 1.00 81.50 191 TYR A O 1
ATOM 1506 N N . LEU A 1 192 ? 7.460 -5.049 6.582 1.00 84.50 192 LEU A N 1
ATOM 1507 C CA . LEU A 1 192 ? 7.305 -3.884 7.438 1.00 84.50 192 LEU A CA 1
ATOM 1508 C C . LEU A 1 192 ? 7.811 -2.619 6.726 1.00 84.50 192 LEU A C 1
ATOM 1510 O O . LEU A 1 192 ? 9.000 -2.320 6.651 1.00 84.50 192 LEU A O 1
ATOM 1514 N N . ILE A 1 193 ? 6.874 -1.829 6.220 1.00 86.12 193 ILE A N 1
ATOM 1515 C CA . ILE A 1 193 ? 7.102 -0.482 5.704 1.00 86.12 193 ILE A CA 1
ATOM 1516 C C . ILE A 1 193 ? 7.450 0.469 6.854 1.00 86.12 193 ILE A C 1
ATOM 1518 O O . ILE A 1 193 ? 6.697 0.615 7.820 1.00 86.12 193 ILE A O 1
ATOM 1522 N N . LYS A 1 194 ? 8.557 1.200 6.686 1.00 85.56 194 LYS A N 1
ATOM 1523 C CA . LYS A 1 194 ? 9.016 2.229 7.629 1.00 85.56 194 LYS A CA 1
ATOM 1524 C C . LYS A 1 194 ? 7.954 3.325 7.842 1.00 85.56 194 LYS A C 1
ATOM 1526 O O . LYS A 1 194 ? 7.375 3.809 6.860 1.00 85.56 194 LYS A O 1
ATOM 1531 N N . PRO A 1 195 ? 7.751 3.806 9.084 1.00 81.06 195 PRO A N 1
ATOM 1532 C CA . PRO A 1 195 ? 6.684 4.755 9.419 1.00 81.06 195 PRO A CA 1
ATOM 1533 C C . PRO A 1 195 ? 6.781 6.076 8.643 1.00 81.06 195 PRO A C 1
ATOM 1535 O O . PRO A 1 195 ? 5.769 6.630 8.220 1.00 81.06 195 PRO A O 1
ATOM 1538 N N . GLU A 1 196 ? 7.992 6.548 8.347 1.00 86.12 196 GLU A N 1
ATOM 1539 C CA . GLU A 1 196 ? 8.235 7.773 7.570 1.00 86.12 196 GLU A CA 1
ATOM 1540 C C . GLU A 1 196 ? 7.612 7.730 6.167 1.00 86.12 196 GLU A C 1
ATOM 1542 O O . GLU A 1 196 ? 7.151 8.742 5.624 1.00 86.12 196 GLU A O 1
ATOM 1547 N N . LYS A 1 197 ? 7.552 6.535 5.568 1.00 88.81 197 LYS A N 1
ATOM 1548 C CA . LYS A 1 197 ? 7.022 6.330 4.218 1.00 88.81 197 LYS A CA 1
ATOM 1549 C C . LYS A 1 197 ? 5.493 6.354 4.198 1.00 88.81 197 LYS A C 1
ATOM 1551 O O . LYS A 1 197 ? 4.911 6.549 3.127 1.00 88.81 197 LYS A O 1
ATOM 1556 N N . LEU A 1 198 ? 4.836 6.256 5.357 1.00 88.75 198 LEU A N 1
ATOM 1557 C CA . LEU A 1 198 ? 3.379 6.247 5.491 1.00 88.75 198 LEU A CA 1
ATOM 1558 C C . LEU A 1 198 ? 2.746 7.626 5.318 1.00 88.75 198 LEU A C 1
ATOM 1560 O O . LEU A 1 198 ? 1.557 7.686 5.020 1.00 88.75 198 LEU A O 1
ATOM 1564 N N . LYS A 1 199 ? 3.499 8.730 5.433 1.00 90.00 199 LYS A N 1
ATOM 1565 C CA . LYS A 1 199 ? 2.970 10.110 5.418 1.00 90.00 199 LYS A CA 1
ATOM 1566 C C . LYS A 1 199 ? 2.337 10.533 4.088 1.00 90.00 199 LYS A C 1
ATOM 1568 O O . LYS A 1 199 ? 1.312 11.220 4.067 1.00 90.00 199 LYS A O 1
ATOM 1573 N N . SER A 1 200 ? 2.904 10.117 2.955 1.00 93.12 200 SER A N 1
ATOM 1574 C CA . SER A 1 200 ? 2.427 10.503 1.620 1.00 93.12 200 SER A CA 1
ATOM 1575 C C . SER A 1 200 ? 2.007 9.291 0.787 1.00 93.12 200 SER A C 1
ATOM 1577 O O . SER A 1 200 ? 2.691 8.271 0.79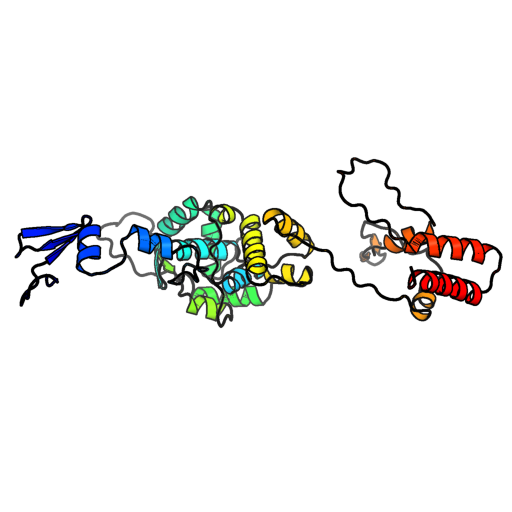0 1.00 93.12 200 SER A O 1
ATOM 1579 N N . PRO A 1 201 ? 0.944 9.393 -0.037 1.00 93.25 201 PRO A N 1
ATOM 1580 C CA . PRO A 1 201 ? 0.626 8.356 -1.017 1.00 93.25 201 PRO A CA 1
ATOM 1581 C C . PRO A 1 201 ? 1.784 8.068 -1.979 1.00 93.25 201 PRO A C 1
ATOM 1583 O O . PRO A 1 201 ? 1.881 6.968 -2.507 1.00 93.25 201 PRO A O 1
ATOM 1586 N N . LYS A 1 202 ? 2.643 9.060 -2.251 1.00 94.56 202 LYS A N 1
ATOM 1587 C CA . LYS A 1 202 ? 3.798 8.892 -3.140 1.00 94.56 202 LYS A CA 1
ATOM 1588 C C . LYS A 1 202 ? 4.880 8.036 -2.481 1.00 94.56 202 LYS A C 1
ATOM 1590 O O . LYS A 1 202 ? 5.348 7.096 -3.109 1.00 94.56 202 LYS A O 1
ATOM 1595 N N . THR A 1 203 ? 5.248 8.362 -1.243 1.00 94.62 203 THR A N 1
ATOM 1596 C CA . THR A 1 203 ? 6.280 7.645 -0.478 1.00 94.62 203 THR A CA 1
ATOM 1597 C C . THR A 1 203 ? 5.823 6.241 -0.119 1.00 94.62 203 THR A C 1
ATOM 1599 O O . THR A 1 203 ? 6.611 5.315 -0.206 1.00 94.62 203 THR A O 1
ATOM 1602 N N . PHE A 1 204 ? 4.534 6.062 0.172 1.00 95.12 204 PHE A N 1
ATOM 1603 C CA . PHE A 1 204 ? 3.966 4.749 0.453 1.00 95.12 204 PHE A CA 1
ATOM 1604 C C . PHE A 1 204 ? 4.052 3.815 -0.761 1.00 95.12 204 PHE A C 1
ATOM 1606 O O . PHE A 1 204 ? 4.499 2.680 -0.650 1.00 95.12 204 PHE A O 1
ATOM 1613 N N . ARG A 1 205 ? 3.686 4.308 -1.954 1.00 95.19 205 ARG A N 1
ATOM 1614 C CA . ARG A 1 205 ? 3.832 3.534 -3.199 1.00 95.19 205 ARG A CA 1
ATOM 1615 C C . ARG A 1 205 ? 5.289 3.253 -3.553 1.00 95.19 205 ARG A C 1
ATOM 1617 O O . ARG A 1 205 ? 5.560 2.204 -4.124 1.00 95.19 205 ARG A O 1
ATOM 1624 N N . ALA A 1 206 ? 6.191 4.187 -3.254 1.00 94.94 206 ALA A N 1
ATOM 1625 C CA . ALA A 1 206 ? 7.620 3.981 -3.445 1.00 94.94 206 ALA A CA 1
ATOM 1626 C C . ALA A 1 206 ? 8.141 2.883 -2.506 1.00 94.94 206 ALA A C 1
ATOM 1628 O O . ALA A 1 206 ? 8.765 1.950 -2.988 1.00 94.94 206 ALA A O 1
ATOM 1629 N N . ALA A 1 207 ? 7.760 2.892 -1.227 1.00 93.56 207 ALA A N 1
ATOM 1630 C CA . ALA A 1 207 ? 8.141 1.845 -0.282 1.00 93.56 207 ALA A CA 1
ATOM 1631 C C . ALA A 1 207 ? 7.604 0.458 -0.676 1.00 93.56 207 ALA A C 1
ATOM 1633 O O . ALA A 1 207 ? 8.360 -0.503 -0.672 1.00 93.56 207 ALA A O 1
ATOM 1634 N N . LEU A 1 208 ? 6.346 0.350 -1.127 1.00 93.56 208 LEU A N 1
ATOM 1635 C CA . LEU A 1 208 ? 5.811 -0.900 -1.702 1.00 93.56 208 LEU A CA 1
ATOM 1636 C C . LEU A 1 208 ? 6.556 -1.343 -2.970 1.00 93.56 208 LEU A C 1
ATOM 1638 O O . LEU A 1 208 ? 6.589 -2.527 -3.324 1.00 93.56 208 LEU A O 1
ATOM 1642 N N . HIS A 1 209 ? 7.111 -0.383 -3.710 1.00 94.38 209 HIS A N 1
ATOM 1643 C CA . HIS A 1 209 ? 7.944 -0.686 -4.859 1.00 94.38 209 HIS A CA 1
ATOM 1644 C C . HIS A 1 209 ? 9.297 -1.255 -4.444 1.00 94.38 209 HIS A C 1
ATOM 1646 O O . HIS A 1 209 ? 9.671 -2.291 -4.989 1.00 94.38 209 HIS A O 1
ATOM 1652 N N . GLY A 1 210 ? 9.965 -0.603 -3.490 1.00 92.69 210 GLY A N 1
ATOM 1653 C CA . GLY A 1 210 ? 11.236 -1.032 -2.913 1.00 92.69 210 GLY A CA 1
ATOM 1654 C C . GLY A 1 210 ? 11.138 -2.405 -2.269 1.00 92.69 210 GLY A C 1
ATOM 1655 O O . GLY A 1 210 ? 11.864 -3.299 -2.678 1.00 92.69 210 GLY A O 1
ATOM 1656 N N . ALA A 1 211 ? 10.153 -2.605 -1.389 1.00 91.06 211 ALA A N 1
ATOM 1657 C CA . ALA A 1 211 ? 9.925 -3.869 -0.690 1.00 91.06 211 ALA A CA 1
ATOM 1658 C C . ALA A 1 211 ? 9.838 -5.069 -1.644 1.00 91.06 211 ALA A C 1
ATOM 1660 O O . ALA A 1 211 ? 10.370 -6.134 -1.377 1.00 91.06 211 ALA A O 1
ATOM 1661 N N . PHE A 1 212 ? 9.199 -4.898 -2.801 1.00 91.69 212 PHE A N 1
ATOM 1662 C CA . PHE A 1 212 ? 9.126 -5.969 -3.792 1.00 91.69 212 PHE A CA 1
ATOM 1663 C C . PHE A 1 212 ? 10.446 -6.272 -4.479 1.00 91.69 212 PHE A C 1
ATOM 1665 O O . PHE A 1 212 ? 10.734 -7.430 -4.727 1.00 91.69 212 PHE A O 1
ATOM 1672 N N . ILE A 1 213 ? 11.214 -5.240 -4.821 1.00 91.19 213 ILE A N 1
ATOM 1673 C CA . ILE A 1 213 ? 12.514 -5.427 -5.470 1.00 91.19 213 ILE A CA 1
ATOM 1674 C C . ILE A 1 213 ? 13.512 -6.040 -4.485 1.00 91.19 213 ILE A C 1
ATOM 1676 O O . ILE A 1 213 ? 14.360 -6.819 -4.894 1.00 91.19 213 ILE A O 1
ATOM 1680 N N . GLU A 1 214 ? 13.393 -5.704 -3.202 1.00 88.75 214 GLU A N 1
ATOM 1681 C CA . GLU A 1 214 ? 14.198 -6.293 -2.134 1.00 88.75 214 GLU A CA 1
ATOM 1682 C C . GLU A 1 214 ? 13.896 -7.786 -1.944 1.00 88.75 214 GLU A C 1
ATOM 1684 O O . GLU A 1 214 ? 14.818 -8.577 -1.776 1.00 88.75 214 GLU A O 1
ATOM 1689 N N . LEU A 1 215 ? 12.620 -8.175 -2.016 1.00 86.00 215 LEU A N 1
ATOM 1690 C CA . LEU A 1 215 ? 12.195 -9.569 -1.868 1.00 86.00 215 LEU A CA 1
ATOM 1691 C C . LEU A 1 215 ? 12.427 -10.417 -3.125 1.00 86.00 215 LEU A C 1
ATOM 1693 O O . LEU A 1 215 ? 12.715 -11.604 -3.011 1.00 86.00 215 LEU A O 1
ATOM 1697 N N . ASP A 1 216 ? 12.277 -9.826 -4.309 1.00 87.00 216 ASP A N 1
ATOM 1698 C CA . ASP A 1 216 ? 12.386 -10.519 -5.595 1.00 87.00 216 ASP A CA 1
ATOM 1699 C C . ASP A 1 216 ? 13.242 -9.701 -6.583 1.00 87.00 216 ASP A C 1
ATOM 1701 O O . ASP A 1 216 ? 12.717 -9.070 -7.516 1.00 87.00 216 ASP A O 1
ATOM 1705 N N . PRO A 1 217 ? 14.572 -9.634 -6.368 1.00 88.25 217 PRO A N 1
ATOM 1706 C CA . PRO A 1 217 ? 15.475 -8.904 -7.245 1.00 88.25 217 PRO A CA 1
ATOM 1707 C C . PRO A 1 217 ? 15.593 -9.608 -8.600 1.00 88.25 217 PRO A C 1
ATOM 1709 O O . PRO A 1 217 ? 15.866 -10.803 -8.687 1.00 88.25 217 PRO A O 1
ATOM 1712 N N . GLY A 1 218 ? 15.434 -8.857 -9.690 1.00 86.81 218 GLY A N 1
ATOM 1713 C CA . GLY A 1 218 ? 15.479 -9.447 -11.023 1.00 86.81 218 GLY A CA 1
ATOM 1714 C C . GLY A 1 218 ? 15.210 -8.476 -12.167 1.00 86.81 218 GLY A C 1
ATOM 1715 O O . GLY A 1 218 ? 15.086 -7.259 -11.994 1.00 86.81 218 GLY A O 1
ATOM 1716 N N . ASP A 1 219 ? 15.108 -9.045 -13.367 1.00 87.56 219 ASP A N 1
ATOM 1717 C CA . ASP A 1 219 ? 14.894 -8.305 -14.606 1.00 87.56 219 ASP A CA 1
ATOM 1718 C C . ASP A 1 219 ? 13.406 -8.062 -14.872 1.00 87.56 219 ASP A C 1
ATOM 1720 O O . ASP A 1 219 ? 12.673 -8.926 -15.360 1.00 87.56 219 ASP A O 1
ATOM 1724 N N . TYR A 1 220 ? 12.960 -6.826 -14.644 1.00 88.69 220 TYR A N 1
ATOM 1725 C CA . TYR A 1 220 ? 11.565 -6.452 -14.858 1.00 88.69 220 TYR A CA 1
ATOM 1726 C C . TYR A 1 220 ? 11.375 -5.377 -15.919 1.00 88.69 220 TYR A C 1
ATOM 1728 O O . TYR A 1 220 ? 11.992 -4.308 -15.922 1.00 88.69 220 TYR A O 1
ATOM 1736 N N . ALA A 1 221 ? 10.371 -5.581 -16.773 1.00 88.50 221 ALA A N 1
ATOM 1737 C CA . ALA A 1 221 ? 9.875 -4.501 -17.609 1.00 88.50 221 ALA A CA 1
ATOM 1738 C C . ALA A 1 221 ? 9.223 -3.415 -16.733 1.00 88.50 221 ALA A C 1
ATOM 1740 O O . ALA A 1 221 ? 8.266 -3.672 -15.999 1.00 88.50 221 ALA A O 1
ATOM 1741 N N . ARG A 1 222 ? 9.649 -2.153 -16.891 1.00 87.25 222 ARG A N 1
ATOM 1742 C CA . ARG A 1 222 ? 9.091 -1.004 -16.141 1.00 87.25 222 ARG A CA 1
ATOM 1743 C C . ARG A 1 222 ? 7.569 -0.879 -16.238 1.00 87.25 222 ARG A C 1
ATOM 1745 O O . ARG A 1 222 ? 6.924 -0.408 -15.304 1.00 87.25 222 ARG A O 1
ATOM 1752 N N . LYS A 1 223 ? 6.981 -1.279 -17.371 1.00 88.56 223 LYS A N 1
ATOM 1753 C CA . LYS A 1 223 ? 5.523 -1.287 -17.561 1.00 88.56 223 LYS A CA 1
ATOM 1754 C C . LYS A 1 223 ? 4.840 -2.272 -16.605 1.00 88.56 223 LYS A C 1
ATOM 1756 O O . LYS A 1 223 ? 3.790 -1.936 -16.064 1.00 88.56 223 LYS A O 1
ATOM 1761 N N . THR A 1 224 ? 5.440 -3.439 -16.385 1.00 89.75 224 THR A N 1
ATOM 1762 C CA . THR A 1 224 ? 4.941 -4.477 -15.474 1.00 89.75 224 THR A CA 1
ATOM 1763 C C . THR A 1 224 ? 5.034 -4.007 -14.026 1.00 89.75 224 THR A C 1
ATOM 1765 O O . THR A 1 224 ? 4.016 -3.990 -13.336 1.00 89.75 224 THR A O 1
ATOM 1768 N N . LEU A 1 225 ? 6.200 -3.489 -13.616 1.00 90.69 225 LEU A N 1
ATOM 1769 C CA . LEU A 1 225 ? 6.393 -2.900 -12.283 1.00 90.69 225 LEU A CA 1
ATOM 1770 C C . LEU A 1 225 ? 5.394 -1.772 -12.005 1.00 90.69 225 LEU A C 1
ATOM 1772 O O . LEU A 1 225 ? 4.780 -1.727 -10.943 1.00 90.69 225 LEU A O 1
ATOM 1776 N N . GLY A 1 226 ? 5.182 -0.886 -12.982 1.00 90.94 226 GLY A N 1
ATOM 1777 C CA . GLY A 1 226 ? 4.222 0.206 -12.857 1.00 90.94 226 GLY A CA 1
ATOM 1778 C C . GLY A 1 226 ? 2.782 -0.288 -12.718 1.00 90.94 226 GLY A C 1
ATOM 1779 O O . GLY A 1 226 ? 2.067 0.171 -11.827 1.00 90.94 226 GLY A O 1
ATOM 1780 N N . LYS A 1 227 ? 2.360 -1.250 -13.552 1.00 90.38 227 LYS A N 1
ATOM 1781 C CA . LYS A 1 227 ? 0.997 -1.811 -13.525 1.00 90.38 227 LYS A CA 1
ATOM 1782 C C . LYS A 1 227 ? 0.649 -2.366 -12.140 1.00 90.38 227 LYS A C 1
ATOM 1784 O O . LYS A 1 227 ? -0.436 -2.071 -11.645 1.00 90.38 227 LYS A O 1
ATOM 1789 N N . ARG A 1 228 ? 1.585 -3.077 -11.507 1.00 90.19 228 ARG A N 1
ATOM 1790 C CA . ARG A 1 228 ? 1.435 -3.704 -10.183 1.00 90.19 228 ARG A CA 1
ATOM 1791 C C . ARG A 1 228 ? 1.027 -2.731 -9.075 1.00 90.19 228 ARG A C 1
ATOM 1793 O O . ARG A 1 228 ? 0.149 -3.039 -8.288 1.00 90.19 228 ARG A O 1
ATOM 1800 N N . ILE A 1 229 ? 1.614 -1.535 -9.052 1.00 90.88 229 ILE A N 1
ATOM 1801 C CA . ILE A 1 229 ? 1.290 -0.463 -8.086 1.00 90.88 229 ILE A CA 1
ATOM 1802 C C . ILE A 1 229 ? 0.373 0.618 -8.694 1.00 90.88 229 ILE A C 1
ATOM 1804 O O . ILE A 1 229 ? 0.195 1.703 -8.138 1.00 90.88 229 ILE A O 1
ATOM 1808 N N . GLY A 1 230 ? -0.213 0.348 -9.865 1.00 87.62 230 GLY A N 1
ATOM 1809 C CA . GLY A 1 230 ? -1.166 1.224 -10.544 1.00 87.62 230 GLY A CA 1
ATOM 1810 C C . GLY A 1 230 ? -0.603 2.545 -11.070 1.00 87.62 230 GLY A C 1
ATOM 1811 O O . GLY A 1 230 ? -1.377 3.501 -11.189 1.00 87.62 230 GLY A O 1
ATOM 1812 N N . VAL A 1 231 ? 0.692 2.618 -11.385 1.00 91.31 231 VAL A N 1
ATOM 1813 C CA . VAL A 1 231 ? 1.364 3.807 -11.935 1.00 91.31 231 VAL A CA 1
ATOM 1814 C C . VAL A 1 231 ? 1.982 3.540 -13.312 1.00 91.31 231 VAL A C 1
ATOM 1816 O O . VAL A 1 231 ? 2.036 2.417 -13.804 1.00 91.31 231 VAL A O 1
ATOM 1819 N N . THR A 1 232 ? 2.455 4.596 -13.973 1.00 90.12 232 THR A N 1
ATOM 1820 C CA . THR A 1 232 ? 3.146 4.460 -15.264 1.00 90.12 232 THR A CA 1
ATOM 1821 C C . THR A 1 232 ? 4.605 4.042 -15.074 1.00 90.12 232 THR A C 1
ATOM 1823 O O . THR A 1 232 ? 5.214 4.368 -14.057 1.00 90.12 232 THR A O 1
ATOM 1826 N N . GLY A 1 233 ? 5.222 3.429 -16.090 1.00 86.88 233 GLY A N 1
ATOM 1827 C CA . GLY A 1 233 ? 6.655 3.093 -16.050 1.00 86.88 233 GLY A CA 1
ATOM 1828 C C . GLY A 1 233 ? 7.594 4.308 -15.938 1.00 86.88 233 GLY A C 1
ATOM 1829 O O . GLY A 1 233 ? 8.747 4.161 -15.554 1.00 86.88 233 GLY A O 1
ATOM 1830 N N . LYS A 1 234 ? 7.117 5.525 -16.238 1.00 88.50 234 LYS A N 1
ATOM 1831 C CA . LYS A 1 234 ? 7.867 6.761 -15.955 1.00 88.50 234 LYS A CA 1
ATOM 1832 C C . LYS A 1 234 ? 7.815 7.114 -14.468 1.00 88.50 234 LYS A C 1
ATOM 1834 O O . LYS A 1 234 ? 8.780 7.625 -13.918 1.00 88.50 234 LYS A O 1
ATOM 1839 N N . THR A 1 235 ? 6.685 6.858 -13.813 1.00 91.06 235 THR A N 1
ATOM 1840 C CA . THR A 1 235 ? 6.523 7.101 -12.376 1.00 91.06 235 THR A CA 1
ATOM 1841 C C . THR A 1 235 ? 7.388 6.150 -11.554 1.00 91.06 235 THR A C 1
ATOM 1843 O O . THR A 1 235 ? 7.914 6.584 -10.536 1.00 91.06 235 THR A O 1
ATOM 1846 N N . THR A 1 236 ? 7.606 4.911 -12.016 1.00 91.31 236 THR A N 1
ATOM 1847 C CA . THR A 1 236 ? 8.496 3.970 -11.317 1.00 91.31 236 THR A CA 1
ATOM 1848 C C . THR A 1 236 ? 9.932 4.483 -11.241 1.00 91.31 236 THR A C 1
ATOM 1850 O O . THR A 1 236 ? 10.499 4.441 -10.167 1.00 91.31 236 THR A O 1
ATOM 1853 N N . GLN A 1 237 ? 10.463 5.145 -12.281 1.00 88.62 237 GLN A N 1
ATOM 1854 C CA . GLN A 1 237 ? 11.786 5.804 -12.214 1.00 88.62 237 GLN A CA 1
ATOM 1855 C C . GLN A 1 237 ? 11.915 6.795 -11.053 1.00 88.62 237 GLN A C 1
ATOM 1857 O O . GLN A 1 237 ? 12.980 6.943 -10.463 1.00 88.62 237 GLN A O 1
ATOM 1862 N N . ALA A 1 238 ? 10.840 7.526 -10.751 1.00 91.12 238 ALA A N 1
ATOM 1863 C CA . ALA A 1 238 ? 10.842 8.457 -9.632 1.00 91.12 238 ALA A CA 1
ATOM 1864 C C . ALA A 1 238 ? 10.783 7.734 -8.279 1.00 91.12 238 ALA A C 1
ATOM 1866 O O . ALA A 1 238 ? 11.169 8.330 -7.282 1.00 91.12 238 ALA A O 1
ATOM 1867 N N . TYR A 1 239 ? 10.273 6.503 -8.234 1.00 94.69 239 TYR A N 1
ATOM 1868 C CA . TYR A 1 239 ? 10.235 5.667 -7.035 1.00 94.69 239 TYR A CA 1
ATOM 1869 C C . TYR A 1 239 ? 11.564 4.944 -6.824 1.00 94.69 239 TYR A C 1
ATOM 1871 O O . TYR A 1 239 ? 12.057 4.989 -5.706 1.00 94.69 239 TYR A O 1
ATOM 1879 N N . ASP A 1 240 ? 12.195 4.436 -7.889 1.00 92.31 240 ASP A N 1
ATOM 1880 C CA . ASP A 1 240 ? 13.554 3.872 -7.853 1.00 92.31 240 ASP A CA 1
ATOM 1881 C C . ASP A 1 240 ? 14.516 4.842 -7.151 1.00 92.31 240 ASP A C 1
ATOM 1883 O O . ASP A 1 240 ? 15.183 4.493 -6.186 1.00 92.31 240 ASP A O 1
ATOM 1887 N N . LYS A 1 241 ? 14.490 6.118 -7.562 1.00 91.88 241 LYS A N 1
ATOM 1888 C CA . LYS A 1 241 ? 15.304 7.182 -6.955 1.00 91.88 241 LYS A CA 1
ATOM 1889 C C . LYS A 1 241 ? 14.960 7.482 -5.494 1.00 91.88 241 LYS A C 1
ATOM 1891 O O . LYS A 1 241 ? 15.833 7.922 -4.761 1.00 91.88 241 LYS A O 1
ATOM 1896 N N . LEU A 1 242 ? 13.698 7.328 -5.087 1.00 92.50 242 LEU A N 1
ATOM 1897 C CA . LEU A 1 242 ? 13.264 7.604 -3.710 1.00 92.50 242 LEU A CA 1
ATOM 1898 C C . LEU A 1 242 ? 13.635 6.483 -2.738 1.00 92.50 242 LEU A C 1
ATOM 1900 O O . LEU A 1 242 ? 13.795 6.755 -1.550 1.00 92.50 242 LEU A O 1
ATOM 1904 N N . GLU A 1 243 ? 13.727 5.252 -3.233 1.00 91.19 243 GLU A N 1
ATOM 1905 C CA . GLU A 1 243 ? 14.141 4.088 -2.447 1.00 91.19 243 GLU A CA 1
ATOM 1906 C C . GLU A 1 243 ? 15.620 3.731 -2.648 1.00 91.19 243 GLU A C 1
ATOM 1908 O O . GLU A 1 243 ? 16.098 2.789 -2.034 1.00 91.19 243 GLU A O 1
ATOM 1913 N N . GLY A 1 244 ? 16.356 4.481 -3.476 1.00 90.31 244 GLY A N 1
ATOM 1914 C CA . GLY A 1 244 ? 17.777 4.225 -3.726 1.00 90.31 244 GLY A CA 1
ATOM 1915 C C . GLY A 1 244 ? 18.042 2.929 -4.495 1.00 90.31 244 GLY A C 1
ATOM 1916 O O . GLY A 1 244 ? 19.102 2.340 -4.342 1.00 90.31 244 GLY A O 1
ATOM 1917 N N . ILE A 1 245 ? 17.088 2.480 -5.314 1.00 90.56 245 ILE A N 1
ATOM 1918 C CA . ILE A 1 245 ? 17.212 1.244 -6.089 1.00 90.56 245 ILE A CA 1
ATOM 1919 C C . ILE A 1 245 ? 18.237 1.437 -7.209 1.00 90.56 245 ILE A C 1
ATOM 1921 O O . ILE A 1 245 ? 18.106 2.344 -8.041 1.00 90.56 245 ILE A O 1
ATOM 1925 N N . GLU A 1 246 ? 19.214 0.536 -7.274 1.00 88.50 246 GLU A N 1
ATOM 1926 C CA . GLU A 1 246 ? 20.157 0.453 -8.384 1.00 88.50 246 GLU A CA 1
ATOM 1927 C C . GLU A 1 246 ? 19.471 -0.113 -9.630 1.00 88.50 246 GLU A C 1
ATOM 1929 O O . GLU A 1 246 ? 18.822 -1.157 -9.593 1.00 88.50 246 GLU A O 1
ATOM 1934 N N . VAL A 1 247 ? 19.588 0.594 -10.758 1.00 86.62 247 VAL A N 1
ATOM 1935 C CA . VAL A 1 247 ? 18.930 0.190 -12.005 1.00 86.62 247 VAL A CA 1
ATOM 1936 C C . VAL A 1 247 ? 19.918 0.126 -13.154 1.00 86.62 247 VAL A C 1
ATOM 1938 O O . VAL A 1 247 ? 20.403 1.154 -13.632 1.00 86.62 247 VAL A O 1
ATOM 1941 N N . THR A 1 248 ? 20.091 -1.078 -13.690 1.00 83.88 248 THR A N 1
ATOM 1942 C CA . THR A 1 248 ? 20.868 -1.319 -14.906 1.00 83.88 248 THR A CA 1
ATOM 1943 C C . THR A 1 248 ? 19.956 -1.298 -16.140 1.00 83.88 248 THR A C 1
ATOM 1945 O O . THR A 1 248 ? 18.967 -2.034 -16.201 1.00 83.88 248 THR A O 1
ATOM 1948 N N . PRO A 1 249 ? 20.221 -0.452 -17.152 1.00 78.69 249 PRO A N 1
ATOM 1949 C CA . PRO A 1 249 ? 19.419 -0.436 -18.367 1.00 78.69 249 PRO A CA 1
ATOM 1950 C C . PRO A 1 249 ? 19.693 -1.679 -19.226 1.00 78.69 249 PRO A C 1
ATOM 1952 O O . PRO A 1 249 ? 20.810 -1.897 -19.688 1.00 78.69 249 PRO A O 1
ATOM 1955 N N . ASN A 1 250 ? 18.645 -2.457 -19.506 1.00 75.38 250 ASN A N 1
ATOM 1956 C CA . ASN A 1 250 ? 18.698 -3.587 -20.432 1.00 75.38 250 ASN A CA 1
ATOM 1957 C C . ASN A 1 250 ? 18.281 -3.143 -21.850 1.00 75.38 250 ASN A C 1
ATOM 1959 O O . ASN A 1 250 ? 17.147 -2.703 -22.077 1.00 75.38 250 ASN A O 1
ATOM 1963 N N . TYR A 1 251 ? 19.203 -3.236 -22.813 1.00 75.50 251 TYR A N 1
ATOM 1964 C CA . TYR A 1 251 ? 18.978 -2.839 -24.204 1.00 75.50 251 TYR A CA 1
ATOM 1965 C C . TYR A 1 251 ? 18.731 -4.058 -25.097 1.00 75.50 251 TYR A C 1
ATOM 1967 O O . TYR A 1 251 ? 19.633 -4.857 -25.342 1.00 75.50 251 TYR A O 1
ATOM 1975 N N . LYS A 1 252 ? 17.539 -4.150 -25.700 1.00 65.88 252 LYS A N 1
ATOM 1976 C CA . LYS A 1 252 ? 17.276 -5.125 -26.769 1.00 65.88 252 LYS A CA 1
ATOM 1977 C C . LYS A 1 252 ? 17.903 -4.649 -28.078 1.00 65.88 252 LYS A C 1
ATOM 1979 O O . LYS A 1 252 ? 17.387 -3.741 -28.729 1.00 65.88 252 LYS A O 1
ATOM 1984 N N . ARG A 1 253 ? 19.011 -5.273 -28.481 1.00 63.50 253 ARG A N 1
ATOM 1985 C CA . ARG A 1 253 ? 19.618 -5.059 -29.801 1.00 63.50 253 ARG A CA 1
ATOM 1986 C C . ARG A 1 253 ? 18.848 -5.870 -30.842 1.00 63.50 253 ARG A C 1
ATOM 1988 O O . ARG A 1 253 ? 18.737 -7.083 -30.719 1.00 63.50 253 ARG A O 1
ATOM 1995 N N . THR A 1 254 ? 18.321 -5.203 -31.866 1.00 64.94 254 THR A N 1
ATOM 1996 C CA . THR A 1 254 ? 17.663 -5.867 -33.004 1.00 64.94 254 THR A CA 1
ATOM 1997 C C . THR A 1 254 ? 18.539 -5.682 -34.236 1.00 64.94 254 THR A C 1
ATOM 1999 O O . THR A 1 254 ? 18.892 -4.548 -34.558 1.00 64.94 254 THR A O 1
ATOM 2002 N N . LYS A 1 255 ? 18.911 -6.773 -34.918 1.00 68.38 255 LYS A N 1
ATOM 2003 C CA . LYS A 1 255 ? 19.647 -6.686 -36.187 1.00 68.38 255 LYS A CA 1
ATOM 2004 C C . LYS A 1 255 ? 18.728 -6.090 -37.255 1.00 68.38 255 LYS A C 1
ATOM 2006 O O . LYS A 1 255 ? 17.623 -6.588 -37.469 1.00 68.38 255 LYS A O 1
ATOM 2011 N N . LEU A 1 256 ? 19.177 -5.023 -37.911 1.00 70.00 256 LEU A N 1
ATOM 2012 C CA . LEU A 1 256 ? 18.466 -4.453 -39.053 1.00 70.00 256 LEU A CA 1
ATOM 2013 C C . LEU A 1 256 ? 18.552 -5.436 -40.221 1.00 70.00 256 LEU A C 1
ATOM 2015 O O . LEU A 1 256 ? 19.644 -5.810 -40.639 1.00 70.00 256 LEU A O 1
ATOM 2019 N N . THR A 1 257 ? 17.404 -5.864 -40.740 1.00 67.75 257 THR A N 1
ATOM 2020 C CA . THR A 1 257 ? 17.359 -6.699 -41.946 1.00 67.75 257 THR A CA 1
ATOM 2021 C C . THR A 1 257 ? 17.227 -5.821 -43.194 1.00 67.75 257 THR A C 1
ATOM 2023 O O . THR A 1 257 ? 16.590 -4.763 -43.125 1.00 67.75 257 THR A O 1
ATOM 2026 N N . PRO A 1 258 ? 17.737 -6.254 -44.363 1.00 67.19 258 PRO A N 1
ATOM 2027 C CA . PRO A 1 258 ? 17.535 -5.542 -45.628 1.00 67.19 258 PRO A CA 1
ATOM 2028 C C . PRO A 1 258 ? 16.056 -5.254 -45.927 1.00 67.19 258 PRO A C 1
ATOM 2030 O O . PRO A 1 258 ? 15.717 -4.183 -46.419 1.00 67.19 258 PRO A O 1
ATOM 2033 N N . LYS A 1 259 ? 15.151 -6.160 -45.527 1.00 62.97 259 LYS A N 1
ATOM 2034 C CA . LYS A 1 259 ? 13.694 -5.981 -45.628 1.00 62.97 259 LYS A CA 1
ATOM 2035 C C . LYS A 1 259 ? 13.180 -4.816 -44.774 1.00 62.97 259 LYS A C 1
ATOM 2037 O O . LYS A 1 259 ? 12.345 -4.047 -45.239 1.00 62.97 259 LYS A O 1
ATOM 2042 N N . MET A 1 260 ? 13.682 -4.660 -43.546 1.00 63.56 260 MET A N 1
ATOM 2043 C CA . MET A 1 260 ? 13.334 -3.525 -42.680 1.00 63.56 260 MET A CA 1
ATOM 2044 C C . MET A 1 260 ? 13.849 -2.201 -43.246 1.00 63.56 260 MET A C 1
ATOM 2046 O O . MET A 1 260 ? 13.146 -1.202 -43.150 1.00 63.56 260 MET A O 1
ATOM 2050 N N . ILE A 1 261 ? 15.041 -2.203 -43.855 1.00 67.75 261 ILE A N 1
ATOM 2051 C CA . ILE A 1 261 ? 15.629 -1.030 -44.520 1.00 67.75 261 ILE A CA 1
ATOM 2052 C C . ILE A 1 261 ? 14.804 -0.653 -45.758 1.00 67.75 261 ILE A C 1
ATOM 2054 O O . ILE A 1 261 ? 14.426 0.504 -45.917 1.00 67.75 261 ILE A O 1
ATOM 2058 N N . ALA A 1 262 ? 14.447 -1.631 -46.593 1.00 65.69 262 ALA A N 1
ATOM 2059 C CA . ALA A 1 262 ? 13.620 -1.425 -47.782 1.00 65.69 262 ALA A CA 1
ATOM 2060 C C . ALA A 1 262 ? 12.197 -0.938 -47.451 1.00 65.69 262 ALA A C 1
ATOM 2062 O O . ALA A 1 262 ? 11.608 -0.185 -48.225 1.00 65.69 262 ALA A O 1
ATOM 2063 N N . ALA A 1 263 ? 11.657 -1.343 -46.296 1.00 64.50 263 ALA A N 1
ATOM 2064 C CA . ALA A 1 263 ? 10.357 -0.905 -45.791 1.00 64.50 263 ALA A CA 1
ATOM 2065 C C . ALA A 1 263 ? 10.380 0.498 -45.152 1.00 64.50 263 ALA A C 1
ATOM 2067 O O . ALA A 1 263 ? 9.323 1.018 -44.785 1.00 64.50 263 ALA A O 1
ATOM 2068 N N . MET A 1 264 ? 11.551 1.130 -45.000 1.00 61.44 264 MET A N 1
ATOM 2069 C CA . MET A 1 264 ? 11.613 2.497 -44.490 1.00 61.44 264 MET A CA 1
ATOM 2070 C C . MET A 1 264 ? 11.034 3.478 -45.522 1.00 61.44 264 MET A C 1
ATOM 2072 O O . MET A 1 264 ? 11.330 3.380 -46.715 1.00 61.44 264 MET A O 1
ATOM 2076 N N . PRO A 1 265 ? 10.212 4.454 -45.097 1.00 59.78 265 PRO A N 1
ATOM 2077 C CA . PRO A 1 265 ? 9.629 5.421 -46.017 1.00 59.78 265 PRO A CA 1
ATOM 2078 C C . PRO A 1 265 ? 10.724 6.225 -46.735 1.00 59.78 265 PRO A C 1
ATOM 2080 O O . PRO A 1 265 ? 11.522 6.914 -46.103 1.00 59.78 265 PRO A O 1
ATOM 2083 N N . LYS A 1 266 ? 10.733 6.167 -48.074 1.00 56.34 266 LYS A N 1
ATOM 2084 C CA . LYS A 1 266 ? 11.731 6.832 -48.937 1.00 56.34 266 LYS A CA 1
ATOM 2085 C C . LYS A 1 266 ? 11.618 8.365 -48.921 1.00 56.34 266 LYS A C 1
ATOM 2087 O O . LYS A 1 266 ? 12.609 9.068 -49.092 1.00 56.34 266 LYS A O 1
ATOM 2092 N N . THR A 1 267 ? 10.422 8.897 -48.666 1.00 46.34 267 THR A N 1
ATOM 2093 C CA . THR A 1 267 ? 10.136 10.341 -48.624 1.00 46.34 267 THR A CA 1
ATOM 2094 C C . THR A 1 267 ? 9.666 10.785 -47.241 1.00 46.34 267 THR A C 1
ATOM 2096 O O . THR A 1 267 ? 8.590 10.413 -46.779 1.00 46.34 267 THR A O 1
ATOM 2099 N N . TYR A 1 268 ? 10.448 11.658 -46.606 1.00 47.47 268 TYR A N 1
ATOM 2100 C CA . TYR A 1 268 ? 10.262 12.116 -45.219 1.00 47.47 268 TYR A CA 1
ATOM 2101 C C . TYR A 1 268 ? 9.434 13.409 -45.104 1.00 47.47 268 TYR A C 1
ATOM 2103 O O . TYR A 1 268 ? 9.136 13.874 -44.006 1.00 47.47 268 TYR A O 1
ATOM 2111 N N . ARG A 1 269 ? 9.023 13.989 -46.241 1.00 38.81 269 ARG A N 1
ATOM 2112 C CA . ARG A 1 269 ? 8.454 15.347 -46.364 1.00 38.81 269 ARG A CA 1
ATOM 2113 C C . ARG A 1 269 ? 7.085 15.541 -45.682 1.00 38.81 269 ARG A C 1
ATOM 2115 O O . ARG A 1 269 ? 6.606 16.665 -45.593 1.00 38.81 269 ARG A O 1
ATOM 2122 N N . LYS A 1 270 ? 6.455 14.471 -45.178 1.00 38.06 270 LYS A N 1
ATOM 2123 C CA . LYS A 1 270 ? 5.171 14.510 -44.443 1.00 38.06 270 LYS A CA 1
ATOM 2124 C C . LYS A 1 270 ? 5.242 13.955 -43.014 1.00 38.06 270 LYS A C 1
ATOM 2126 O O . LYS A 1 270 ? 4.212 13.888 -42.345 1.00 38.06 270 LYS A O 1
ATOM 2131 N N . LEU A 1 271 ? 6.427 13.613 -42.502 1.00 38.94 271 LEU A N 1
ATOM 2132 C CA . LEU A 1 271 ? 6.597 13.293 -41.082 1.00 38.94 271 LEU A CA 1
ATOM 2133 C C . LEU A 1 271 ? 6.624 14.605 -40.288 1.00 38.94 271 LEU A C 1
ATOM 2135 O O . LEU A 1 271 ? 7.672 15.187 -40.025 1.00 38.94 271 LEU A O 1
ATOM 2139 N N . ARG A 1 272 ? 5.435 15.127 -39.960 1.00 33.25 272 ARG A N 1
ATOM 2140 C CA . ARG A 1 272 ? 5.289 16.332 -39.135 1.00 33.25 272 ARG A CA 1
ATOM 2141 C C . ARG A 1 272 ? 5.856 16.075 -37.735 1.00 33.25 272 ARG A C 1
ATOM 2143 O O . ARG A 1 272 ? 5.203 15.442 -36.907 1.00 33.25 272 ARG A O 1
ATOM 2150 N N . LEU A 1 273 ? 7.014 16.666 -37.450 1.00 38.06 273 LEU A N 1
ATOM 2151 C CA . LEU A 1 273 ? 7.475 16.991 -36.099 1.00 38.06 273 LEU A CA 1
ATOM 2152 C C . LEU A 1 273 ? 6.453 17.936 -35.457 1.00 38.06 273 LEU A C 1
ATOM 2154 O O . LEU A 1 273 ? 6.501 19.150 -35.630 1.00 38.06 273 LEU A O 1
ATOM 2158 N N . SER A 1 274 ? 5.471 17.394 -34.746 1.00 33.56 274 SER A N 1
ATOM 2159 C CA . SER A 1 274 ? 4.561 18.206 -33.946 1.00 33.56 274 SER A CA 1
ATOM 2160 C C . SER A 1 274 ? 4.509 17.647 -32.537 1.00 33.56 274 SER A C 1
ATOM 2162 O O . SER A 1 274 ? 3.914 16.601 -32.297 1.00 33.56 274 SER A O 1
ATOM 2164 N N . ARG A 1 275 ? 5.095 18.378 -31.578 1.00 39.66 275 ARG A N 1
ATOM 2165 C CA . ARG A 1 275 ? 4.880 18.141 -30.137 1.00 39.66 275 ARG A CA 1
ATOM 2166 C C . ARG A 1 275 ? 3.426 18.403 -29.711 1.00 39.66 275 ARG A C 1
ATOM 2168 O O . ARG A 1 275 ? 3.065 18.069 -28.589 1.00 39.66 275 ARG A O 1
ATOM 2175 N N . LYS A 1 276 ? 2.592 18.995 -30.576 1.00 38.94 276 LYS A N 1
ATOM 2176 C CA . LYS A 1 276 ? 1.192 19.333 -30.288 1.00 38.94 276 LYS A CA 1
ATOM 2177 C C . LYS A 1 276 ? 0.250 18.559 -31.214 1.00 38.94 276 LYS A C 1
ATOM 2179 O O . LYS A 1 276 ? 0.462 18.520 -32.426 1.00 38.94 276 LYS A O 1
ATOM 2184 N N . SER A 1 277 ? -0.792 17.948 -30.652 1.00 45.31 277 SER A N 1
ATOM 2185 C CA . SER A 1 277 ? -1.907 17.395 -31.430 1.00 45.31 277 SER A CA 1
ATOM 2186 C C . SER A 1 277 ? -2.501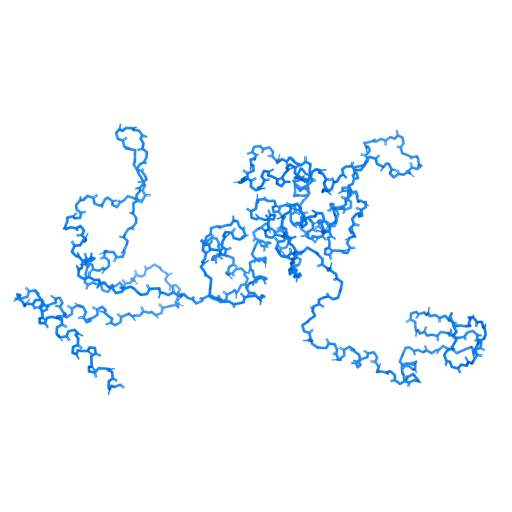 18.494 -32.309 1.00 45.31 277 SER A C 1
ATOM 2188 O O . SER A 1 277 ? -2.780 19.580 -31.798 1.00 45.31 277 SER A O 1
ATOM 2190 N N . LYS A 1 278 ? -2.707 18.232 -33.601 1.00 46.31 278 LYS A N 1
ATOM 2191 C CA . LYS A 1 278 ? -3.440 19.152 -34.482 1.00 46.31 278 LYS A CA 1
ATOM 2192 C C . LYS A 1 278 ? -4.865 18.641 -34.666 1.00 46.31 278 LYS A C 1
ATOM 2194 O O . LYS A 1 278 ? -5.092 17.431 -34.675 1.00 46.31 278 LYS A O 1
ATOM 2199 N N . MET A 1 279 ? -5.808 19.566 -34.783 1.00 43.81 279 MET A N 1
ATOM 2200 C CA . MET A 1 279 ? -7.188 19.253 -35.143 1.00 43.81 279 MET A CA 1
ATOM 2201 C C . MET A 1 279 ? -7.224 18.947 -36.643 1.00 43.81 279 MET A C 1
ATOM 2203 O O . MET A 1 279 ? -6.686 19.717 -37.441 1.00 43.81 279 MET A O 1
ATOM 2207 N N . GLY A 1 280 ? -7.760 17.786 -37.014 1.00 56.03 280 GLY A N 1
ATOM 2208 C CA . GLY A 1 280 ? -8.039 17.441 -38.404 1.00 56.03 280 GLY A CA 1
ATOM 2209 C C . GLY A 1 280 ? -9.204 18.267 -38.947 1.00 56.03 280 GLY A C 1
ATOM 2210 O O . GLY A 1 280 ? -9.954 18.864 -38.174 1.00 56.03 280 GLY A O 1
ATOM 2211 N N . LYS A 1 281 ? -9.367 18.281 -40.274 1.00 50.72 281 LYS A N 1
ATOM 2212 C CA . LYS A 1 281 ? -10.498 18.955 -40.937 1.00 50.72 281 LYS A CA 1
ATOM 2213 C C . LYS A 1 281 ? -11.859 18.409 -40.471 1.00 50.72 281 LYS A C 1
ATOM 2215 O O . LYS A 1 281 ? -12.822 19.157 -40.439 1.00 50.72 281 LYS A O 1
ATOM 2220 N N . ASP A 1 282 ? -11.883 17.167 -39.986 1.00 61.34 282 ASP A N 1
ATOM 2221 C CA . ASP A 1 282 ? -13.076 16.475 -39.475 1.00 61.34 282 ASP A CA 1
ATOM 2222 C C . ASP A 1 282 ? -13.279 16.669 -37.955 1.00 61.34 282 ASP A C 1
ATOM 2224 O O . ASP A 1 282 ? -13.948 15.877 -37.293 1.00 61.34 282 ASP A O 1
ATOM 2228 N N . GLY A 1 283 ? -12.598 17.645 -37.343 1.00 48.66 283 GLY A N 1
ATOM 2229 C CA . GLY A 1 283 ? -12.680 17.938 -35.905 1.00 48.66 283 GLY A CA 1
ATOM 2230 C C . GLY A 1 283 ? -11.953 16.947 -34.980 1.00 48.66 283 GLY A C 1
ATOM 2231 O O . GLY A 1 283 ? -11.782 17.222 -33.793 1.00 48.66 283 GLY A O 1
ATOM 2232 N N . LYS A 1 284 ? -11.453 15.812 -35.489 1.00 48.06 284 LYS A N 1
ATOM 2233 C CA . LYS A 1 284 ? -10.728 14.805 -34.686 1.00 48.06 284 LYS A CA 1
ATOM 2234 C C . LYS A 1 284 ? -9.253 15.179 -34.473 1.00 48.06 284 LYS A C 1
ATOM 2236 O O . LYS A 1 284 ? -8.567 15.626 -35.391 1.00 48.06 284 LYS A O 1
ATOM 2241 N N . ARG A 1 285 ? -8.731 14.983 -33.253 1.00 44.56 285 ARG A N 1
ATOM 2242 C CA . ARG A 1 285 ? -7.317 15.247 -32.909 1.00 44.56 285 ARG A CA 1
ATOM 2243 C C . ARG A 1 285 ? -6.398 14.150 -33.451 1.00 44.56 285 ARG A C 1
ATOM 2245 O O . ARG A 1 285 ? -6.540 12.989 -33.087 1.00 44.56 285 ARG A O 1
ATOM 2252 N N . ILE A 1 286 ? -5.402 14.539 -34.244 1.00 48.94 286 ILE A N 1
ATOM 2253 C CA . ILE A 1 286 ? -4.373 13.635 -34.774 1.00 48.94 286 ILE A CA 1
ATOM 2254 C C . ILE A 1 286 ? -3.153 13.678 -33.838 1.00 48.94 286 ILE A C 1
ATOM 2256 O O . ILE A 1 286 ? -2.579 14.749 -33.603 1.00 48.94 286 ILE A O 1
ATOM 2260 N N . ALA A 1 287 ? -2.774 12.527 -33.274 1.00 40.59 287 ALA A N 1
ATOM 2261 C CA . ALA A 1 287 ? -1.632 12.394 -32.367 1.00 40.59 287 ALA A CA 1
ATOM 2262 C C . ALA A 1 287 ? -0.291 12.458 -33.127 1.00 40.59 287 ALA A C 1
ATOM 2264 O O . ALA A 1 287 ? -0.137 11.850 -34.182 1.00 40.59 287 ALA A O 1
ATOM 2265 N N . GLY A 1 288 ? 0.689 13.198 -32.595 1.00 43.25 288 GLY A N 1
ATOM 2266 C CA . GLY A 1 288 ? 2.033 13.293 -33.178 1.00 43.25 288 GLY A CA 1
ATOM 2267 C C . GLY A 1 288 ? 2.915 12.097 -32.800 1.00 43.25 288 GLY A C 1
ATOM 2268 O O . GLY A 1 288 ? 3.019 11.762 -31.620 1.00 43.25 288 GLY A O 1
ATOM 2269 N N . ALA A 1 289 ? 3.571 11.469 -33.780 1.00 44.81 289 ALA A N 1
ATOM 2270 C CA . ALA A 1 289 ? 4.532 10.382 -33.562 1.00 44.81 289 ALA A CA 1
ATOM 2271 C C . ALA A 1 289 ? 5.948 10.923 -33.257 1.00 44.81 289 ALA A C 1
ATOM 2273 O O . ALA A 1 289 ? 6.374 11.926 -33.828 1.00 44.81 289 ALA A O 1
ATOM 2274 N N . LYS A 1 290 ? 6.687 10.265 -32.349 1.00 41.19 290 LYS A N 1
ATOM 2275 C CA . LYS A 1 290 ? 8.058 10.631 -31.936 1.00 41.19 290 LYS A CA 1
ATOM 2276 C C . LYS A 1 290 ? 9.107 9.840 -32.727 1.00 41.19 290 LYS A C 1
ATOM 2278 O O . LYS A 1 290 ? 9.135 8.624 -32.596 1.00 41.19 290 LYS A O 1
ATOM 2283 N N . TYR A 1 291 ? 10.033 10.520 -33.410 1.00 45.69 291 TYR A N 1
ATOM 2284 C CA . TYR A 1 291 ? 11.232 9.893 -33.991 1.00 45.69 291 TYR A CA 1
ATOM 2285 C C . TYR A 1 291 ? 12.476 10.783 -33.833 1.00 45.69 291 TYR A C 1
ATOM 2287 O O . TYR A 1 291 ? 12.817 11.536 -34.732 1.00 45.69 291 TYR A O 1
ATOM 2295 N N . ALA A 1 292 ? 13.162 10.685 -32.688 1.00 40.03 292 ALA A N 1
ATOM 2296 C CA . ALA A 1 292 ? 14.482 11.306 -32.475 1.00 40.03 292 ALA A CA 1
ATOM 2297 C C . ALA A 1 292 ? 15.644 10.406 -32.951 1.00 40.03 292 ALA A C 1
ATOM 2299 O O . ALA A 1 292 ? 16.724 10.881 -33.274 1.00 40.03 292 ALA A O 1
ATOM 2300 N N . GLN A 1 293 ? 15.412 9.093 -33.039 1.00 40.16 293 GLN A N 1
ATOM 2301 C CA . GLN A 1 293 ? 16.443 8.105 -33.379 1.00 40.16 293 GLN A CA 1
ATOM 2302 C C . GLN A 1 293 ? 16.802 8.094 -34.875 1.00 40.16 293 GLN A C 1
ATOM 2304 O O . GLN A 1 293 ? 17.905 7.706 -35.230 1.00 40.16 293 GLN A O 1
ATOM 2309 N N . ILE A 1 294 ? 15.904 8.562 -35.749 1.00 41.97 294 ILE A N 1
ATOM 2310 C CA . ILE A 1 294 ? 16.126 8.604 -37.207 1.00 41.97 294 ILE A CA 1
ATOM 2311 C C . ILE A 1 294 ? 16.947 9.843 -37.613 1.00 41.97 294 ILE A C 1
ATOM 2313 O O . ILE A 1 294 ? 17.648 9.822 -38.620 1.00 41.97 294 ILE A O 1
ATOM 2317 N N . GLU A 1 295 ? 16.902 10.916 -36.819 1.00 37.91 295 GLU A N 1
ATOM 2318 C CA . GLU A 1 295 ? 17.618 12.166 -37.106 1.00 37.91 295 GLU A CA 1
ATOM 2319 C C . GLU A 1 295 ? 19.116 12.066 -36.763 1.00 37.91 295 GLU A C 1
ATOM 2321 O O . GLU A 1 295 ? 19.950 12.554 -37.524 1.00 37.91 295 GLU A O 1
ATOM 2326 N N . ALA A 1 296 ? 19.464 11.343 -35.690 1.00 40.66 296 ALA A N 1
ATOM 2327 C CA . ALA A 1 296 ? 20.851 11.047 -35.310 1.00 40.66 296 ALA A CA 1
ATOM 2328 C C . ALA A 1 296 ? 21.575 10.159 -36.339 1.00 40.66 296 ALA A C 1
ATOM 2330 O O . ALA A 1 296 ? 22.759 10.339 -36.590 1.00 40.66 296 ALA A O 1
ATOM 2331 N N . ILE A 1 297 ? 20.844 9.246 -36.988 1.00 41.06 297 ILE A N 1
ATOM 2332 C CA . ILE A 1 297 ? 21.382 8.362 -38.033 1.00 41.06 297 ILE A CA 1
ATOM 2333 C C . ILE A 1 297 ? 21.647 9.132 -39.341 1.00 41.06 297 ILE A C 1
ATOM 2335 O O . ILE A 1 297 ? 22.507 8.744 -40.121 1.00 41.06 297 ILE A O 1
ATOM 2339 N N . LYS A 1 298 ? 20.934 10.240 -39.590 1.00 39.50 298 LYS A N 1
ATOM 2340 C CA . LYS A 1 298 ? 21.010 10.984 -40.858 1.00 39.50 298 LYS A CA 1
ATOM 2341 C C . LYS A 1 298 ? 22.035 12.111 -40.909 1.00 39.50 298 LYS A C 1
ATOM 2343 O O . LYS A 1 298 ? 22.414 12.493 -42.008 1.00 39.50 298 LYS A O 1
ATOM 2348 N N . LYS A 1 299 ? 22.438 12.690 -39.777 1.00 38.16 299 LYS A N 1
ATOM 2349 C CA . LYS A 1 299 ? 23.333 13.862 -39.784 1.00 38.16 299 LYS A CA 1
ATOM 2350 C C . LYS A 1 299 ? 24.823 13.530 -39.825 1.00 38.16 299 LYS A C 1
ATOM 2352 O O . LYS A 1 299 ? 25.609 14.465 -39.825 1.00 38.16 299 LYS A O 1
ATOM 2357 N N . GLY A 1 300 ? 25.212 12.250 -39.825 1.00 38.88 300 GLY A N 1
ATOM 2358 C CA . GLY A 1 300 ? 26.628 11.849 -39.834 1.00 38.88 300 GLY A CA 1
ATOM 2359 C C . GLY A 1 300 ? 27.465 12.479 -38.710 1.00 38.88 300 GLY A C 1
ATOM 2360 O O . GLY A 1 300 ? 28.682 12.527 -38.802 1.00 38.88 300 GLY A O 1
ATOM 2361 N N . GLY A 1 301 ? 26.817 13.014 -37.673 1.00 32.78 301 GLY A N 1
ATOM 2362 C CA . GLY A 1 301 ? 27.428 13.889 -36.688 1.00 32.78 301 GLY A CA 1
ATOM 2363 C C . GLY A 1 301 ? 27.317 13.271 -35.311 1.00 32.78 301 GLY A C 1
ATOM 2364 O O . GLY A 1 301 ? 26.217 12.938 -34.859 1.00 32.78 301 GLY A O 1
ATOM 2365 N N . ALA A 1 302 ? 28.462 13.143 -34.647 1.00 34.31 302 ALA A N 1
ATOM 2366 C CA . ALA A 1 302 ? 28.543 12.918 -33.218 1.00 34.31 302 ALA A CA 1
ATOM 2367 C C . ALA A 1 302 ? 27.557 13.851 -32.502 1.00 34.31 302 ALA A C 1
ATOM 2369 O O . ALA A 1 302 ? 27.584 15.066 -32.698 1.00 34.31 302 ALA A O 1
ATOM 2370 N N . SER A 1 303 ? 26.691 13.317 -31.641 1.00 32.03 303 SER A N 1
ATOM 2371 C CA . SER A 1 303 ? 26.010 14.165 -30.668 1.00 32.03 303 SER A CA 1
ATOM 2372 C C . SER A 1 303 ? 27.007 14.521 -29.564 1.00 32.03 303 SER A C 1
ATOM 2374 O O . SER A 1 303 ? 26.955 13.968 -28.466 1.00 32.03 303 SER A O 1
ATOM 2376 N N . GLY A 1 304 ? 27.925 15.437 -29.877 1.00 29.41 304 GLY A N 1
ATOM 2377 C CA . GLY A 1 304 ? 28.463 16.364 -28.897 1.00 29.41 304 GLY A CA 1
ATOM 2378 C C . GLY A 1 304 ? 27.319 17.278 -28.474 1.00 29.41 304 GLY A C 1
ATOM 2379 O O . GLY A 1 304 ? 26.882 18.147 -29.222 1.00 29.41 304 GLY A O 1
ATOM 2380 N N . LEU A 1 305 ? 26.758 17.010 -27.301 1.00 28.39 305 LEU A N 1
ATOM 2381 C CA . LEU A 1 305 ? 25.941 17.977 -26.584 1.00 28.39 305 LEU A CA 1
ATOM 2382 C C . LEU A 1 305 ? 26.901 19.007 -25.987 1.00 28.39 305 LEU A C 1
ATOM 2384 O O . LEU A 1 305 ? 27.519 18.719 -24.965 1.00 28.39 305 LEU A O 1
ATOM 2388 N N . GLU A 1 306 ? 27.028 20.189 -26.589 1.00 27.88 306 GLU A N 1
ATOM 2389 C CA . GLU A 1 306 ? 27.611 21.323 -25.872 1.00 27.88 306 GLU A CA 1
ATOM 2390 C C . GLU A 1 306 ? 26.538 22.085 -25.084 1.00 27.88 306 GLU A C 1
ATOM 2392 O O . GLU A 1 306 ? 25.569 22.618 -25.622 1.00 27.88 306 GLU A O 1
ATOM 2397 N N . ALA A 1 307 ? 26.763 22.047 -23.769 1.00 29.81 307 ALA A N 1
ATOM 2398 C CA . ALA A 1 307 ? 26.537 23.081 -22.767 1.00 29.81 307 ALA A CA 1
ATOM 2399 C C . ALA A 1 307 ? 25.133 23.700 -22.634 1.00 29.81 307 ALA A C 1
ATOM 2401 O O . ALA A 1 307 ? 24.894 24.867 -22.921 1.00 29.81 307 ALA A O 1
ATOM 2402 N N . GLY A 1 308 ? 24.247 22.938 -21.995 1.00 24.25 308 GLY A N 1
ATOM 2403 C CA . GLY A 1 308 ? 23.351 23.477 -20.970 1.00 24.25 308 GLY A CA 1
ATOM 2404 C C . GLY A 1 308 ? 23.495 22.610 -19.721 1.00 24.25 308 GLY A C 1
ATOM 2405 O O . GLY A 1 308 ? 22.902 21.537 -19.680 1.00 24.25 308 GLY A O 1
ATOM 2406 N N . GLU A 1 309 ? 24.379 23.018 -18.802 1.00 27.00 309 GLU A N 1
ATOM 2407 C CA . GLU A 1 309 ? 24.676 22.419 -17.482 1.00 27.00 309 GLU A CA 1
ATOM 2408 C C . GLU A 1 309 ? 24.445 20.900 -17.364 1.00 27.00 309 GLU A C 1
ATOM 2410 O O . GLU A 1 309 ? 23.526 20.405 -16.710 1.00 27.00 309 GLU A O 1
ATOM 2415 N N . TYR A 1 310 ? 25.332 20.135 -18.004 1.00 25.77 310 TYR A N 1
ATOM 2416 C CA . TYR A 1 310 ? 25.411 18.689 -17.829 1.00 25.77 310 TYR A CA 1
ATOM 2417 C C . TYR A 1 310 ? 26.190 18.360 -16.556 1.00 25.77 310 TYR A C 1
ATOM 2419 O O . TYR A 1 310 ? 27.419 18.449 -16.511 1.00 25.77 310 TYR A O 1
ATOM 2427 N N . ASN A 1 311 ? 25.463 17.930 -15.525 1.00 23.98 311 ASN A N 1
ATOM 2428 C CA . ASN A 1 311 ? 26.064 17.286 -14.368 1.00 23.98 311 ASN A CA 1
ATOM 2429 C C . ASN A 1 311 ? 26.735 15.976 -14.822 1.00 23.98 311 ASN A C 1
ATOM 2431 O O . ASN A 1 311 ? 26.105 15.083 -15.393 1.00 23.98 311 ASN A O 1
ATOM 2435 N N . LYS A 1 312 ? 28.052 15.926 -14.628 1.00 27.56 312 LYS A N 1
ATOM 2436 C CA . LYS A 1 312 ? 28.990 14.890 -15.069 1.00 27.56 312 LYS A CA 1
ATOM 2437 C C . LYS A 1 312 ? 28.623 13.528 -14.464 1.00 27.56 312 LYS A C 1
ATOM 2439 O O . LYS A 1 312 ? 28.764 13.365 -13.261 1.00 27.56 312 LYS A O 1
ATOM 2444 N N . THR A 1 313 ? 28.179 12.567 -15.283 1.00 25.44 313 THR A N 1
ATOM 2445 C CA . THR A 1 313 ? 28.387 11.097 -15.141 1.00 25.44 313 THR A CA 1
ATOM 2446 C C . THR A 1 313 ? 27.501 10.324 -16.134 1.00 25.44 313 THR A C 1
ATOM 2448 O O . THR A 1 313 ? 26.416 9.854 -15.816 1.00 25.44 313 THR A O 1
ATOM 2451 N N . SER A 1 314 ? 27.938 10.200 -17.389 1.00 25.75 314 SER A N 1
ATOM 2452 C CA . SER A 1 314 ? 27.667 9.017 -18.234 1.00 25.75 314 SER A CA 1
ATOM 2453 C C . SER A 1 314 ? 28.388 9.161 -19.574 1.00 25.75 314 SER A C 1
ATOM 2455 O O . SER A 1 314 ? 27.889 9.748 -20.530 1.00 25.75 314 SER A O 1
ATOM 2457 N N . ARG A 1 315 ? 29.607 8.619 -19.643 1.00 29.23 315 ARG A N 1
ATOM 2458 C CA . ARG A 1 315 ? 30.285 8.328 -20.909 1.00 29.23 315 ARG A CA 1
ATOM 2459 C C . ARG A 1 315 ? 29.730 7.011 -21.450 1.00 29.23 315 ARG A C 1
ATOM 2461 O O . ARG A 1 315 ? 29.952 5.979 -20.833 1.00 29.23 315 ARG A O 1
ATOM 2468 N N . LEU A 1 316 ? 29.069 7.039 -22.605 1.00 28.75 316 LEU A N 1
ATOM 2469 C CA . LEU A 1 316 ? 28.873 5.868 -23.468 1.00 28.75 316 LEU A CA 1
ATOM 2470 C C . LEU A 1 316 ? 29.020 6.324 -24.928 1.00 28.75 316 LEU A C 1
ATOM 2472 O O . LEU A 1 316 ? 28.055 6.703 -25.585 1.00 28.75 316 LEU A O 1
ATOM 2476 N N . TYR A 1 317 ? 30.266 6.321 -25.402 1.00 30.23 317 TYR A N 1
ATOM 2477 C CA . TYR A 1 317 ? 30.622 6.389 -26.821 1.00 30.23 317 TYR A CA 1
ATOM 2478 C C . TYR A 1 317 ? 30.351 5.011 -27.453 1.00 30.23 317 TYR A C 1
ATOM 2480 O O . TYR A 1 317 ? 30.742 3.993 -26.884 1.00 30.23 317 TYR A O 1
ATOM 2488 N N . SER A 1 318 ? 29.667 4.955 -28.604 1.00 36.19 318 SER A N 1
ATOM 2489 C CA . SER A 1 318 ? 29.395 3.705 -29.335 1.00 36.19 318 SER A CA 1
ATOM 2490 C C . SER A 1 318 ? 30.296 3.604 -30.581 1.00 36.19 318 SER A C 1
ATOM 2492 O O . SER A 1 318 ? 30.081 4.367 -31.524 1.00 36.19 318 SER A O 1
ATOM 2494 N N . PRO A 1 319 ? 31.252 2.653 -30.636 1.00 35.00 319 PRO A N 1
ATOM 2495 C CA . PRO A 1 319 ? 32.212 2.481 -31.743 1.00 35.00 319 PRO A CA 1
ATOM 2496 C C . PRO A 1 319 ? 31.590 2.077 -33.090 1.00 35.00 319 PRO A C 1
ATOM 2498 O O . PRO A 1 319 ? 32.263 2.062 -34.112 1.00 35.00 319 PRO A O 1
ATOM 2501 N N . CYS A 1 320 ? 30.298 1.741 -33.108 1.00 37.12 320 CYS A N 1
ATOM 2502 C CA . CYS A 1 320 ? 29.586 1.328 -34.316 1.00 37.12 320 CYS A CA 1
ATOM 2503 C C . CYS A 1 320 ? 29.340 2.508 -35.277 1.00 37.12 320 CYS A C 1
ATOM 2505 O O . CYS A 1 320 ? 29.166 2.304 -36.475 1.00 37.12 320 CYS A O 1
ATOM 2507 N N . LEU A 1 321 ? 29.357 3.743 -34.763 1.00 37.31 321 LEU A N 1
ATOM 2508 C CA . LEU A 1 321 ? 29.106 4.948 -35.553 1.00 37.31 321 LEU A CA 1
ATOM 2509 C C . LEU A 1 321 ? 30.281 5.308 -36.475 1.00 37.31 321 LEU A C 1
ATOM 2511 O O . LEU A 1 321 ? 30.035 5.632 -37.631 1.00 37.31 321 LEU A O 1
ATOM 2515 N N . GLU A 1 322 ? 31.535 5.162 -36.031 1.00 37.59 322 GLU A N 1
ATOM 2516 C CA . GLU A 1 322 ? 32.717 5.451 -36.868 1.00 37.59 322 GLU A CA 1
ATOM 2517 C C . GLU A 1 322 ? 32.877 4.455 -38.026 1.00 37.59 322 GLU A C 1
ATOM 2519 O O . GLU A 1 322 ? 33.252 4.828 -39.138 1.00 37.59 322 GLU A O 1
ATOM 2524 N N . SER A 1 323 ? 32.550 3.180 -37.794 1.00 40.53 323 SER A N 1
ATOM 2525 C CA . SER A 1 323 ? 32.621 2.141 -38.829 1.00 40.53 323 SER A CA 1
ATOM 2526 C C . SER A 1 323 ? 31.572 2.358 -39.923 1.00 40.53 323 SER A C 1
ATOM 2528 O O . SER A 1 323 ? 31.844 2.149 -41.102 1.00 40.53 323 SER A O 1
ATOM 2530 N N . ILE A 1 324 ? 30.379 2.814 -39.531 1.00 43.28 324 ILE A N 1
ATOM 2531 C CA . ILE A 1 324 ? 29.297 3.174 -40.455 1.00 43.28 324 ILE A CA 1
ATOM 2532 C C . ILE A 1 324 ? 29.638 4.474 -41.197 1.00 43.28 324 ILE A C 1
ATOM 2534 O O . ILE A 1 324 ? 29.325 4.596 -42.377 1.00 43.28 324 ILE A O 1
ATOM 2538 N N . GLN A 1 325 ? 30.324 5.415 -40.545 1.00 43.09 325 GLN A N 1
ATOM 2539 C CA . GLN A 1 325 ? 30.738 6.685 -41.141 1.00 43.09 325 GLN A CA 1
ATOM 2540 C C . GLN A 1 325 ? 31.739 6.492 -42.291 1.00 43.09 325 GLN A C 1
ATOM 2542 O O . GLN A 1 325 ? 31.478 6.966 -43.394 1.00 43.09 325 GLN A O 1
ATOM 2547 N N . ARG A 1 326 ? 32.799 5.693 -42.103 1.00 43.44 326 ARG A N 1
ATOM 2548 C CA . ARG A 1 326 ? 33.753 5.383 -43.192 1.00 43.44 326 ARG A CA 1
ATOM 2549 C C . ARG A 1 326 ? 33.134 4.565 -44.325 1.00 43.44 326 ARG A C 1
ATOM 2551 O O . ARG A 1 326 ? 33.476 4.752 -45.487 1.00 43.44 326 ARG A O 1
ATOM 2558 N N . ALA A 1 327 ? 32.200 3.673 -43.995 1.00 43.28 327 ALA A N 1
ATOM 2559 C CA . ALA A 1 327 ? 31.441 2.906 -44.980 1.00 43.28 327 ALA A CA 1
ATOM 2560 C C . ALA A 1 327 ? 30.557 3.806 -45.868 1.00 43.28 327 ALA A C 1
ATOM 2562 O O . ALA A 1 327 ? 30.393 3.529 -47.054 1.00 43.28 327 ALA A O 1
ATOM 2563 N N . TYR A 1 328 ? 30.012 4.890 -45.306 1.00 44.44 328 TYR A N 1
ATOM 2564 C CA . TYR A 1 328 ? 29.226 5.883 -46.038 1.00 44.44 328 TYR A CA 1
ATOM 2565 C C . TYR A 1 328 ? 30.086 6.846 -46.862 1.00 44.44 328 TYR A C 1
ATOM 2567 O O . TYR A 1 328 ? 29.696 7.171 -47.980 1.00 44.44 328 TYR A O 1
ATOM 2575 N N . GLU A 1 329 ? 31.246 7.264 -46.351 1.00 46.97 329 GLU A N 1
ATOM 2576 C CA . GLU A 1 329 ? 32.215 8.077 -47.103 1.00 46.97 329 GLU A CA 1
ATOM 2577 C C . GLU A 1 329 ? 32.696 7.334 -48.360 1.00 46.97 329 GLU A C 1
ATOM 2579 O O . GLU A 1 329 ? 32.707 7.907 -49.442 1.00 46.97 329 GLU A O 1
ATOM 2584 N N . PHE A 1 330 ? 32.953 6.026 -48.258 1.00 40.25 330 PHE A N 1
ATOM 2585 C CA . PHE A 1 330 ? 33.353 5.192 -49.398 1.00 40.25 330 PHE A CA 1
ATOM 2586 C C . PHE A 1 330 ? 32.209 4.916 -50.398 1.00 40.25 330 PHE A C 1
ATOM 2588 O O . PHE A 1 330 ? 32.437 4.732 -51.592 1.00 40.25 330 PHE A O 1
ATOM 2595 N N . ALA A 1 331 ? 30.956 4.887 -49.931 1.00 41.81 331 ALA A N 1
ATOM 2596 C CA . ALA A 1 331 ? 29.781 4.680 -50.784 1.00 41.81 331 ALA A CA 1
ATOM 2597 C C . ALA A 1 331 ? 29.371 5.941 -51.569 1.00 41.81 331 ALA A C 1
ATOM 2599 O O . ALA A 1 331 ? 28.683 5.828 -52.586 1.00 41.81 331 ALA A O 1
ATOM 2600 N N . GLY A 1 332 ? 29.786 7.129 -51.112 1.00 41.91 332 GLY A N 1
ATOM 2601 C CA . GLY A 1 332 ? 29.559 8.403 -51.802 1.00 41.91 332 GLY A CA 1
ATOM 2602 C C . GLY A 1 332 ? 30.216 8.479 -53.185 1.00 41.91 332 GLY A C 1
ATOM 2603 O O . GLY A 1 332 ? 29.668 9.130 -54.070 1.00 41.91 332 GLY A O 1
ATOM 2604 N N . ASP A 1 333 ? 31.300 7.728 -53.397 1.00 42.75 333 ASP A N 1
ATOM 2605 C CA . ASP A 1 333 ? 32.084 7.713 -54.640 1.00 42.75 333 ASP A CA 1
ATOM 2606 C C . ASP A 1 333 ? 31.676 6.591 -55.621 1.00 42.75 333 ASP A C 1
ATOM 2608 O O . ASP A 1 333 ? 32.418 6.232 -56.533 1.00 42.75 333 ASP A O 1
ATOM 2612 N N . GLY A 1 334 ? 30.469 6.028 -55.473 1.00 45.12 334 GLY A N 1
ATOM 2613 C CA . GLY A 1 334 ? 29.922 5.044 -56.420 1.00 45.12 334 GLY A CA 1
ATOM 2614 C C . GLY A 1 334 ? 30.324 3.585 -56.161 1.00 45.12 334 GLY A C 1
ATOM 2615 O O . GLY A 1 334 ? 30.135 2.731 -57.029 1.00 45.12 334 GLY A O 1
ATOM 2616 N N . GLY A 1 335 ? 30.834 3.268 -54.968 1.00 46.47 335 GLY A N 1
ATOM 2617 C CA . GLY A 1 335 ? 31.157 1.897 -54.561 1.00 46.47 335 GLY A CA 1
ATOM 2618 C C . GLY A 1 335 ? 29.923 0.988 -54.443 1.00 46.47 335 GLY A C 1
ATOM 2619 O O . GLY A 1 335 ? 28.889 1.368 -53.888 1.00 46.47 335 GLY A O 1
ATOM 2620 N N . LYS A 1 336 ? 30.022 -0.249 -54.950 1.00 50.53 336 LYS A N 1
ATOM 2621 C CA . LYS A 1 336 ? 28.937 -1.245 -54.901 1.00 50.53 336 LYS A CA 1
ATOM 2622 C C . LYS A 1 336 ? 28.660 -1.672 -53.452 1.00 50.53 336 LYS A C 1
ATOM 2624 O O . LYS A 1 336 ? 29.571 -2.001 -52.699 1.00 50.53 336 LYS A O 1
ATOM 2629 N N . VAL A 1 337 ? 27.379 -1.730 -53.077 1.00 46.53 337 VAL A N 1
ATOM 2630 C CA . VAL A 1 337 ? 26.871 -2.049 -51.719 1.00 46.53 337 VAL A CA 1
ATOM 2631 C C . VAL A 1 337 ? 27.453 -3.350 -51.131 1.00 46.53 337 VAL A C 1
ATOM 2633 O O . VAL A 1 337 ? 27.624 -3.464 -49.917 1.00 46.53 337 VAL A O 1
ATOM 2636 N N . GLU A 1 338 ? 27.804 -4.320 -51.975 1.00 47.28 338 GLU A N 1
ATOM 2637 C CA . GLU A 1 338 ? 28.428 -5.588 -51.572 1.00 47.28 338 GLU A CA 1
ATOM 2638 C C . GLU A 1 338 ? 29.857 -5.413 -51.031 1.00 47.28 338 GLU A C 1
ATOM 2640 O O . GLU A 1 338 ? 30.258 -6.115 -50.104 1.00 47.28 338 GLU A O 1
ATOM 2645 N N . GLU A 1 339 ? 30.607 -4.434 -51.536 1.00 47.47 339 GLU A N 1
ATOM 2646 C CA . GLU A 1 339 ? 31.992 -4.157 -51.144 1.00 47.47 339 GLU A CA 1
ATOM 2647 C C . GLU A 1 339 ? 32.060 -3.430 -49.791 1.00 47.47 339 GLU A C 1
ATOM 2649 O O . GLU A 1 339 ? 32.886 -3.754 -48.935 1.00 47.47 339 GLU A O 1
ATOM 2654 N N . VAL A 1 340 ? 31.082 -2.554 -49.538 1.00 50.22 340 VAL A N 1
ATOM 2655 C CA . VAL A 1 340 ? 30.857 -1.888 -48.245 1.00 50.22 340 VAL A CA 1
ATOM 2656 C C . VAL A 1 340 ? 30.493 -2.904 -47.157 1.00 50.22 340 VAL A C 1
ATOM 2658 O O . VAL A 1 340 ? 31.030 -2.864 -46.048 1.00 50.22 340 VAL A O 1
ATOM 2661 N N . MET A 1 341 ? 29.627 -3.870 -47.481 1.00 48.59 341 MET A N 1
ATOM 2662 C CA . MET A 1 341 ? 29.272 -4.962 -46.568 1.00 48.59 341 MET A CA 1
ATOM 2663 C C . MET A 1 341 ? 30.452 -5.920 -46.333 1.00 48.59 341 MET A C 1
ATOM 2665 O O . MET A 1 341 ? 30.612 -6.429 -45.222 1.00 48.59 341 MET A O 1
ATOM 2669 N N . ARG A 1 342 ? 31.324 -6.134 -47.329 1.00 54.12 342 ARG A N 1
ATOM 2670 C CA . ARG A 1 342 ? 32.542 -6.952 -47.189 1.00 54.12 342 ARG A CA 1
ATOM 2671 C C . ARG A 1 342 ? 33.584 -6.296 -46.275 1.00 54.12 342 ARG A C 1
ATOM 2673 O O . ARG A 1 342 ? 34.135 -6.977 -45.413 1.00 54.12 342 ARG A O 1
ATOM 2680 N N . LEU A 1 343 ? 33.804 -4.985 -46.409 1.00 51.00 343 LEU A N 1
ATOM 2681 C CA . LEU A 1 343 ? 34.699 -4.194 -45.550 1.00 51.00 343 LEU A CA 1
ATOM 2682 C C . LEU A 1 343 ? 34.194 -4.117 -44.103 1.00 51.00 343 LEU A C 1
ATOM 2684 O O . LEU A 1 343 ? 34.956 -4.375 -43.170 1.00 51.00 343 LEU A O 1
ATOM 2688 N N . ALA A 1 344 ? 32.902 -3.842 -43.897 1.00 49.72 344 ALA A N 1
ATOM 2689 C CA . ALA A 1 344 ? 32.303 -3.815 -42.560 1.00 49.72 344 ALA A CA 1
ATOM 2690 C C . ALA A 1 344 ? 32.452 -5.166 -41.831 1.00 49.72 344 ALA A C 1
ATOM 2692 O O . ALA A 1 344 ? 32.759 -5.205 -40.637 1.00 49.72 344 ALA A O 1
ATOM 2693 N N . ASN A 1 345 ? 32.320 -6.276 -42.564 1.00 47.38 345 ASN A N 1
ATOM 2694 C CA . ASN A 1 345 ? 32.508 -7.618 -42.018 1.00 47.38 345 ASN A CA 1
ATOM 2695 C C . ASN A 1 345 ? 33.993 -7.981 -41.798 1.00 47.38 345 ASN A C 1
ATOM 2697 O O . ASN A 1 345 ? 34.300 -8.638 -40.804 1.00 47.38 345 ASN A O 1
ATOM 2701 N N . SER A 1 346 ? 34.937 -7.527 -42.638 1.00 47.09 346 SER A N 1
ATOM 2702 C CA . SER A 1 346 ? 36.372 -7.798 -42.423 1.00 47.09 346 SER A CA 1
ATOM 2703 C C . SER A 1 346 ? 36.954 -7.043 -41.223 1.00 47.09 346 SER A C 1
ATOM 2705 O O . SER A 1 346 ? 37.835 -7.560 -40.539 1.00 47.09 346 SER A O 1
ATOM 2707 N N . TYR A 1 347 ? 36.455 -5.835 -40.937 1.00 44.22 347 TYR A N 1
ATOM 2708 C CA . TYR A 1 347 ? 36.851 -5.068 -39.749 1.00 44.22 347 TYR A CA 1
ATOM 2709 C C . TYR A 1 347 ? 36.268 -5.639 -38.452 1.00 44.22 347 TYR A C 1
ATOM 2711 O O . TYR A 1 347 ? 36.937 -5.610 -37.422 1.00 44.22 347 TYR A O 1
ATOM 2719 N N . ALA A 1 348 ? 35.064 -6.215 -38.505 1.00 42.47 348 ALA A N 1
ATOM 2720 C CA . ALA A 1 348 ? 34.505 -6.966 -37.385 1.00 42.47 348 ALA A CA 1
ATOM 2721 C C . ALA A 1 348 ? 35.291 -8.265 -37.108 1.00 42.47 348 ALA A C 1
ATOM 2723 O O . ALA A 1 348 ? 35.438 -8.645 -35.953 1.00 42.47 348 ALA A O 1
ATOM 2724 N N . ALA A 1 349 ? 35.835 -8.915 -38.146 1.00 39.81 349 ALA A N 1
ATOM 2725 C CA . ALA A 1 349 ? 36.607 -10.152 -38.017 1.00 39.81 349 ALA A CA 1
ATOM 2726 C C . ALA A 1 349 ? 38.052 -9.940 -37.518 1.00 39.81 349 ALA A C 1
ATOM 2728 O O . ALA A 1 349 ? 38.526 -10.720 -36.697 1.00 39.81 349 ALA A O 1
ATOM 2729 N N . LYS A 1 350 ? 38.747 -8.871 -37.945 1.00 39.06 350 LYS A N 1
ATOM 2730 C CA . LYS A 1 350 ? 40.129 -8.571 -37.502 1.00 39.06 350 LYS A CA 1
ATOM 2731 C C . LYS A 1 350 ? 40.267 -8.296 -35.996 1.00 39.06 350 LYS A C 1
ATOM 2733 O O . LYS A 1 350 ? 41.363 -8.431 -35.478 1.00 39.06 350 LYS A O 1
ATOM 2738 N N . ARG A 1 351 ? 39.176 -7.954 -35.302 1.00 41.91 351 ARG A N 1
ATOM 2739 C CA . ARG A 1 351 ? 39.159 -7.611 -33.866 1.00 41.91 351 ARG A CA 1
ATOM 2740 C C . ARG A 1 351 ? 38.562 -8.682 -32.951 1.00 41.91 351 ARG A C 1
ATOM 2742 O O . ARG A 1 351 ? 38.358 -8.431 -31.774 1.00 41.91 351 ARG A O 1
ATOM 2749 N N . ILE A 1 352 ? 38.237 -9.851 -33.502 1.00 38.00 352 ILE A N 1
ATOM 2750 C CA . ILE A 1 352 ? 37.939 -11.056 -32.711 1.00 38.00 352 ILE A CA 1
ATOM 2751 C C . ILE A 1 352 ? 39.251 -11.764 -32.303 1.00 38.00 352 ILE A C 1
ATOM 2753 O O . ILE A 1 352 ? 39.237 -12.584 -31.394 1.00 38.00 352 ILE A O 1
ATOM 2757 N N . ASN A 1 353 ? 40.380 -11.410 -32.937 1.00 35.81 353 ASN A N 1
ATOM 2758 C CA . ASN A 1 353 ? 41.713 -11.975 -32.691 1.00 35.81 353 ASN A CA 1
ATOM 2759 C C . ASN A 1 353 ? 42.711 -10.980 -32.044 1.00 35.81 353 ASN A C 1
ATOM 2761 O O . ASN A 1 353 ? 43.905 -11.266 -32.015 1.00 35.81 353 ASN A O 1
ATOM 2765 N N . GLU A 1 354 ? 42.232 -9.837 -31.543 1.00 32.59 354 GLU A N 1
ATOM 2766 C CA . GLU A 1 354 ? 42.923 -8.933 -30.598 1.00 32.59 354 GLU A CA 1
ATOM 2767 C C . GLU A 1 354 ? 42.103 -8.899 -29.308 1.00 32.59 354 GLU A C 1
ATOM 2769 O O . GLU A 1 354 ? 42.712 -8.909 -28.215 1.00 32.59 354 GLU A O 1
#

pLDDT: mean 70.82, std 21.54, range [23.98, 95.19]

Radius of gyration: 33.0 Å; chains: 1; bounding box: 71×54×107 Å

Sequence (354 aa):
MLCVFHDDHRPSAALGQAGLYCHTCGITYKWNDLSEQLGLPTLAEYYKQLAPVVTVAPDVVGLSLESLNALVSSGFTSLARVLYVLYSNGWEDGQIVTVKDIREICLIHGISDRTVRNALLTTRGELPKNKKPKNEQASNYLQNFPLYSLQHNTEEKSANNSKRGRKEQVYRLPTRDELNTILGILGGTYYLIKPEKLKSPKTFRAALHGAFIELDPGDYARKTLGKRIGVTGKTTQAYDKLEGIEVTPNYKRTKLTPKMIAAMPKTYRKLRLSRKSKMGKDGKRIAGAKYAQIEAIKKGGASGLEAGEYNKTSRLYSPCLESIQRAYEFAGDGGKVEEVMRLANSYAAKRINE

Secondary structure (DSSP, 8-state):
---SSS--SS--EEEETTEEEETTTTEEEEHHHHHHHTTPPPHHHHHHHTS-S----SS--S-BHHHHHHHHHTT-HHHHHHHHHHHHTTPPTT-EEEHHHHHHHHHHTT--HHHHHHHHHHHTT---TT---SSHHHHHHHHHHHHHSSEE-------TT--SSPPPPEEEPPPHHHHHHHHT-S---B----GGGGSSHHHHHHHHHHHHHHHS-S---HHHHHHHTTS-HHHHHHHHHHHT---PPPP---PPPHHHHHTS-S--TT----SSPEEPTTSPEEPPPP-SHHHHHHS--------S---S------THHHHHHHHHHHHTTT--HHHHHHHHHHHHHHTS--